Protein AF-A0A559M352-F1 (afdb_monomer_lite)

Structure (mmCIF, N/CA/C/O backbone):
data_AF-A0A559M352-F1
#
_entry.id   AF-A0A559M352-F1
#
loop_
_atom_site.group_PDB
_atom_site.id
_atom_site.type_symbol
_atom_site.label_atom_id
_atom_site.label_alt_id
_atom_site.label_comp_id
_atom_site.label_asym_id
_atom_site.label_entity_id
_atom_site.label_seq_id
_atom_site.pdbx_PDB_ins_code
_atom_site.Cartn_x
_atom_site.Cartn_y
_atom_site.Cartn_z
_atom_site.occupancy
_atom_site.B_iso_or_equiv
_atom_site.auth_seq_id
_atom_site.auth_comp_id
_atom_site.auth_asym_id
_atom_site.auth_atom_id
_atom_site.pdbx_PDB_model_num
ATOM 1 N N . MET A 1 1 ? -21.478 27.093 32.332 1.00 54.56 1 MET A N 1
ATOM 2 C CA . MET A 1 1 ? -20.992 25.899 31.614 1.00 54.56 1 MET A CA 1
ATOM 3 C C . MET A 1 1 ? -21.600 25.985 30.228 1.00 54.56 1 MET A C 1
ATOM 5 O O . MET A 1 1 ? -22.777 26.309 30.161 1.00 54.56 1 MET A O 1
ATOM 9 N N . SER A 1 2 ? -20.803 25.877 29.163 1.00 69.25 2 SER A N 1
ATOM 10 C CA . SER A 1 2 ? -21.347 25.882 27.797 1.00 69.25 2 SER A CA 1
ATOM 11 C C . SER A 1 2 ? -22.034 24.547 27.570 1.00 69.25 2 SER A C 1
ATOM 13 O O . SER A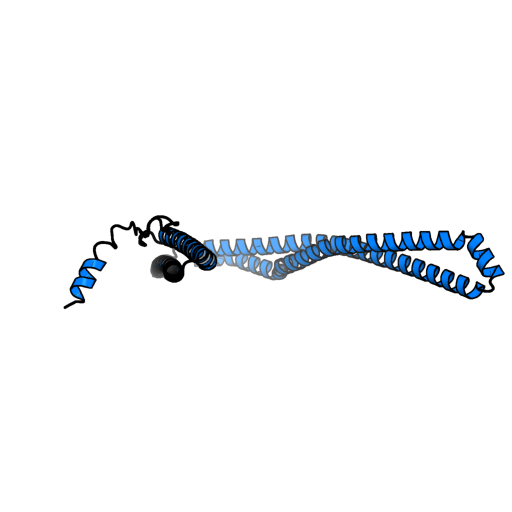 1 2 ? -21.401 23.523 27.826 1.00 69.25 2 SER A O 1
ATOM 15 N N . THR A 1 3 ? -23.280 24.566 27.105 1.00 82.06 3 THR A N 1
ATOM 16 C CA . THR A 1 3 ? -24.008 23.327 26.813 1.00 82.06 3 THR A CA 1
ATOM 17 C C . THR A 1 3 ? -23.415 22.617 25.601 1.00 82.06 3 THR A C 1
ATOM 19 O O . THR A 1 3 ? -22.738 23.253 24.783 1.00 82.06 3 THR A O 1
ATOM 22 N N . ILE A 1 4 ? -23.659 21.312 25.443 1.00 83.94 4 ILE A N 1
ATOM 23 C CA . ILE A 1 4 ? -23.241 20.587 24.228 1.00 83.94 4 ILE A CA 1
ATOM 24 C C . ILE A 1 4 ? -23.851 21.227 22.974 1.00 83.94 4 ILE A C 1
ATOM 26 O O . ILE A 1 4 ? -23.188 21.344 21.945 1.00 83.94 4 ILE A O 1
ATOM 30 N N . HIS A 1 5 ? -25.074 21.752 23.088 1.00 84.50 5 HIS A N 1
ATOM 31 C CA . HIS A 1 5 ? -25.741 22.488 22.020 1.00 84.50 5 HIS A CA 1
ATOM 32 C C . HIS A 1 5 ? -24.984 23.768 21.636 1.00 84.50 5 HIS A C 1
ATOM 34 O O . HIS A 1 5 ? -24.737 24.002 20.453 1.00 84.50 5 HIS A O 1
ATOM 40 N N . ASP A 1 6 ? -24.538 24.554 22.620 1.00 86.00 6 ASP A N 1
ATOM 41 C CA . ASP A 1 6 ? -23.746 25.766 22.374 1.00 86.00 6 ASP A CA 1
ATOM 42 C C . ASP A 1 6 ? -22.397 25.438 21.715 1.00 86.00 6 ASP A C 1
ATOM 44 O O . ASP A 1 6 ? -21.940 26.165 20.832 1.00 86.00 6 ASP A O 1
ATOM 48 N N . ARG A 1 7 ? -21.768 24.317 22.100 1.00 87.38 7 ARG A N 1
ATOM 49 C CA . ARG A 1 7 ? -20.504 23.844 21.508 1.00 87.38 7 ARG A CA 1
ATOM 50 C C . ARG A 1 7 ? -20.685 23.396 20.057 1.00 87.38 7 ARG A C 1
ATOM 52 O O . ARG A 1 7 ? -19.857 23.734 19.212 1.00 87.38 7 ARG A O 1
ATOM 59 N N . ILE A 1 8 ? -21.777 22.696 19.746 1.00 88.56 8 ILE A N 1
ATOM 60 C CA . ILE A 1 8 ? -22.140 22.322 18.369 1.00 88.56 8 ILE A CA 1
ATOM 61 C C . ILE A 1 8 ? -22.379 23.578 17.522 1.00 88.56 8 ILE A C 1
ATOM 63 O O . ILE A 1 8 ? -21.861 23.688 16.412 1.00 88.56 8 ILE A O 1
ATOM 67 N N . LEU A 1 9 ? -23.116 24.563 18.046 1.00 90.88 9 LEU A N 1
ATOM 68 C CA . LEU A 1 9 ? -23.357 25.820 17.332 1.00 90.88 9 LEU A CA 1
ATOM 69 C C . LEU A 1 9 ? -22.060 26.605 17.096 1.00 90.88 9 LEU A C 1
ATOM 71 O O . LEU A 1 9 ? -21.860 27.136 16.003 1.00 90.88 9 LEU A O 1
ATOM 75 N N . ALA A 1 10 ? -21.162 26.644 18.083 1.00 89.94 10 ALA A N 1
ATOM 76 C CA . ALA A 1 10 ? -19.877 27.332 17.976 1.00 89.94 10 ALA A CA 1
ATOM 77 C C . ALA A 1 10 ? -18.935 26.699 16.936 1.00 89.94 10 ALA A C 1
ATOM 79 O O . ALA A 1 10 ? -18.145 27.407 16.318 1.00 89.94 10 ALA A O 1
ATOM 80 N N . THR A 1 11 ? -19.035 25.386 16.716 1.00 93.12 11 THR A N 1
ATOM 81 C CA . THR A 1 11 ? -18.161 24.615 15.812 1.00 93.12 11 THR A CA 1
ATOM 82 C C . THR A 1 11 ? -18.761 24.375 14.424 1.00 93.12 11 THR A C 1
ATOM 84 O O . THR A 1 11 ? -18.067 23.916 13.517 1.00 93.12 11 THR A O 1
ATOM 87 N N . ALA A 1 12 ? -20.031 24.731 14.203 1.00 93.00 12 ALA A N 1
ATOM 88 C CA . ALA A 1 12 ? -20.737 24.492 12.941 1.00 93.00 12 ALA A CA 1
ATOM 89 C C . ALA A 1 12 ? -20.049 25.133 11.718 1.00 93.00 12 ALA A C 1
ATOM 91 O O . ALA A 1 12 ? -20.028 24.550 10.627 1.00 93.00 12 ALA A O 1
ATOM 92 N N . ALA A 1 13 ? -19.472 26.327 11.895 1.00 93.69 13 ALA A N 1
ATOM 93 C CA . ALA A 1 13 ? -18.732 27.016 10.841 1.00 93.69 13 ALA A CA 1
ATOM 94 C C . ALA A 1 13 ? -17.447 26.261 10.460 1.00 93.69 13 ALA A C 1
ATOM 96 O O . ALA A 1 13 ? -17.171 26.092 9.270 1.00 93.69 13 ALA A O 1
ATOM 97 N N . ASP A 1 14 ? -16.711 25.752 11.451 1.00 93.69 14 ASP A N 1
ATOM 98 C CA . ASP A 1 14 ? -15.505 24.951 11.231 1.00 93.69 14 ASP A CA 1
ATOM 99 C C . ASP A 1 14 ? -15.830 23.608 10.584 1.00 93.69 14 ASP A C 1
ATOM 101 O O . ASP A 1 14 ? -15.213 23.261 9.581 1.00 93.69 14 ASP A O 1
ATOM 105 N N . ASN A 1 15 ? -16.874 22.915 11.047 1.00 95.25 15 ASN A N 1
ATOM 106 C CA . ASN A 1 15 ? -17.358 21.685 10.417 1.00 95.25 15 ASN A CA 1
ATOM 107 C C . ASN A 1 15 ? -17.686 21.902 8.926 1.00 95.25 15 ASN A C 1
ATOM 109 O O . ASN A 1 15 ? -17.268 21.136 8.059 1.00 95.25 15 ASN A O 1
ATOM 113 N N . THR A 1 16 ? -18.384 22.997 8.605 1.00 96.44 16 THR A N 1
ATOM 114 C CA . THR A 1 16 ? -18.722 23.348 7.215 1.00 96.44 16 THR A CA 1
ATOM 115 C C . THR A 1 16 ? -17.471 23.643 6.385 1.00 96.44 16 THR A C 1
ATOM 117 O O . THR A 1 16 ? -17.360 23.182 5.246 1.00 96.44 16 THR A O 1
ATOM 120 N N . ARG A 1 17 ? -16.513 24.395 6.943 1.00 97.38 17 ARG A N 1
ATOM 121 C CA . ARG A 1 17 ? -15.232 24.696 6.291 1.00 97.38 17 ARG A CA 1
ATOM 122 C C . ARG A 1 17 ? -14.438 23.418 6.014 1.00 97.38 17 ARG A C 1
ATOM 124 O O . ARG A 1 17 ? -13.930 23.267 4.908 1.00 97.38 17 ARG A O 1
ATOM 131 N N . LEU A 1 18 ? -14.348 22.511 6.984 1.00 97.38 18 LEU A N 1
ATOM 132 C CA . LEU A 1 18 ? -13.602 21.257 6.870 1.00 97.38 18 LEU A CA 1
ATOM 133 C C . LEU A 1 18 ? -14.206 20.330 5.821 1.00 97.38 18 LEU A C 1
ATOM 135 O O . LEU A 1 18 ? -13.488 19.887 4.929 1.00 97.38 18 LEU A O 1
ATOM 139 N N . HIS A 1 19 ? -15.526 20.126 5.835 1.00 97.31 19 HIS A N 1
ATOM 140 C CA . HIS A 1 19 ? -16.197 19.342 4.795 1.00 97.31 19 HIS A CA 1
ATOM 141 C C . HIS A 1 19 ? -16.029 19.939 3.399 1.00 97.31 19 HIS A C 1
ATOM 143 O O . HIS A 1 19 ? -15.846 19.199 2.431 1.00 97.31 19 HIS A O 1
ATOM 149 N N . LYS A 1 20 ? -16.051 21.272 3.281 1.00 97.88 20 LYS A N 1
ATOM 150 C CA . LYS A 1 20 ? -15.768 21.937 2.010 1.00 97.88 20 LYS A CA 1
ATOM 151 C C . LYS A 1 20 ? -14.343 21.637 1.536 1.00 97.88 20 LYS A C 1
ATOM 153 O O . LYS A 1 20 ? -14.178 21.206 0.400 1.00 97.88 20 LYS A O 1
ATOM 158 N N . THR A 1 21 ? -13.339 21.802 2.399 1.00 96.94 21 THR A N 1
ATOM 159 C CA . THR A 1 21 ? -11.941 21.474 2.074 1.00 96.94 21 THR A CA 1
ATOM 160 C C . THR A 1 21 ? -11.786 20.007 1.682 1.00 96.94 21 THR A C 1
ATOM 162 O O . THR A 1 21 ? -11.126 19.711 0.688 1.00 96.94 21 THR A O 1
ATOM 165 N N . LEU A 1 22 ? -12.413 19.083 2.415 1.00 97.44 22 LEU A N 1
ATOM 166 C CA . LEU A 1 22 ? -12.381 17.652 2.107 1.00 97.44 22 LEU A CA 1
ATOM 167 C C . LEU A 1 22 ? -12.957 17.363 0.721 1.00 97.44 22 LEU A C 1
ATOM 169 O O . LEU A 1 22 ? -12.305 16.686 -0.066 1.00 97.44 22 LEU A O 1
ATOM 173 N N . SER A 1 23 ? -14.116 17.939 0.394 1.00 97.00 23 SER A N 1
ATOM 174 C CA . SER A 1 23 ? -14.744 17.782 -0.922 1.00 97.00 23 SER A CA 1
ATOM 175 C C . SER A 1 23 ? -13.896 18.380 -2.049 1.00 97.00 23 SER A C 1
ATOM 177 O O . SER A 1 23 ? -13.731 17.761 -3.098 1.00 97.00 23 SER A O 1
ATOM 179 N N . GLU A 1 24 ? -13.300 19.556 -1.836 1.00 97.25 24 GLU A N 1
ATOM 180 C CA . GLU A 1 24 ? -12.431 20.203 -2.827 1.00 97.25 24 GLU A CA 1
ATOM 181 C C . GLU A 1 24 ? -11.104 19.455 -3.039 1.00 97.25 24 GLU A C 1
ATOM 183 O O . GLU A 1 24 ? -10.476 19.620 -4.083 1.00 97.25 24 GLU A O 1
ATOM 188 N N . THR A 1 25 ? -10.670 18.630 -2.080 1.00 97.56 25 THR A N 1
ATOM 189 C CA . THR A 1 25 ? -9.371 17.928 -2.106 1.00 97.56 25 THR A CA 1
ATOM 190 C C . THR A 1 25 ? -9.484 16.404 -2.205 1.00 97.56 25 THR A C 1
ATOM 192 O O . THR A 1 25 ? -8.463 15.718 -2.211 1.00 97.56 25 THR A O 1
ATOM 195 N N . GLU A 1 26 ? -10.697 15.865 -2.345 1.00 96.06 26 GLU A N 1
ATOM 196 C CA . GLU A 1 26 ? -10.996 14.424 -2.350 1.00 96.06 26 GLU A CA 1
ATOM 197 C C . GLU A 1 26 ? -10.209 13.643 -3.416 1.00 96.06 26 GLU A C 1
ATOM 199 O O . GLU A 1 26 ? -9.783 12.509 -3.202 1.00 96.06 26 GLU A O 1
ATOM 204 N N . TYR A 1 27 ? -9.942 14.271 -4.562 1.00 95.38 27 TYR A N 1
ATOM 205 C CA . TYR A 1 27 ? -9.171 13.658 -5.645 1.00 95.38 27 TYR A CA 1
ATOM 206 C C . TYR A 1 27 ? -7.667 13.531 -5.340 1.00 95.38 27 TYR A C 1
ATOM 208 O O . TYR A 1 27 ? -6.968 12.786 -6.028 1.00 95.38 27 TYR A O 1
ATOM 216 N N . GLY A 1 28 ? -7.147 14.256 -4.344 1.00 95.56 28 GLY A N 1
ATOM 217 C CA . GLY A 1 28 ? -5.716 14.364 -4.054 1.00 95.56 28 GLY A CA 1
ATOM 218 C C . GLY A 1 28 ? -5.056 13.029 -3.698 1.00 95.56 28 GLY A C 1
ATOM 219 O O . GLY A 1 28 ? -4.135 12.617 -4.408 1.00 95.56 28 GLY A O 1
ATOM 220 N N . PRO A 1 29 ? -5.507 12.326 -2.640 1.00 95.94 29 PRO A N 1
ATOM 221 C CA . PRO A 1 29 ? -4.929 11.044 -2.239 1.00 95.94 29 PRO A CA 1
ATOM 222 C C . PRO A 1 29 ? -4.896 9.974 -3.352 1.00 95.94 29 PRO A C 1
ATOM 224 O O . PRO A 1 29 ? -3.813 9.429 -3.601 1.00 95.94 29 PRO A O 1
ATOM 227 N N . PRO A 1 30 ? -5.996 9.681 -4.083 1.00 96.38 30 PRO A N 1
ATOM 228 C CA . PRO A 1 30 ? -5.950 8.686 -5.155 1.00 96.38 30 PRO A CA 1
ATOM 229 C C . PRO A 1 30 ? -5.085 9.135 -6.342 1.00 96.38 30 PRO A C 1
ATOM 231 O O . PRO A 1 30 ? -4.351 8.315 -6.899 1.00 96.38 30 PRO A O 1
ATOM 234 N N . ALA A 1 31 ? -5.098 10.425 -6.704 1.00 94.88 31 ALA A N 1
ATOM 235 C CA . ALA A 1 31 ? -4.241 10.950 -7.769 1.00 94.88 31 ALA A CA 1
ATOM 236 C C . ALA A 1 31 ? -2.748 10.844 -7.411 1.00 94.88 31 ALA A C 1
ATOM 238 O O . ALA A 1 31 ? -1.943 10.418 -8.242 1.00 94.88 31 ALA A O 1
ATOM 239 N N . LEU A 1 32 ? -2.377 11.146 -6.160 1.00 96.38 32 LEU A N 1
ATOM 240 C CA . LEU A 1 32 ? -1.013 10.981 -5.652 1.00 96.38 32 LEU A CA 1
ATOM 241 C C . LEU A 1 32 ? -0.560 9.519 -5.722 1.00 96.38 32 LEU A C 1
ATOM 243 O O . LEU A 1 32 ? 0.558 9.229 -6.160 1.00 96.38 32 LEU A O 1
ATOM 247 N N . GLN A 1 33 ? -1.424 8.590 -5.310 1.00 96.81 33 GLN A N 1
ATOM 248 C CA . GLN A 1 33 ? -1.125 7.162 -5.359 1.00 96.81 33 GLN A CA 1
ATOM 249 C C . GLN A 1 33 ? -0.925 6.688 -6.803 1.00 96.81 33 GLN A C 1
ATOM 251 O O . GLN A 1 33 ? 0.076 6.035 -7.109 1.00 96.81 33 GLN A O 1
ATOM 256 N N . GLN A 1 34 ? -1.844 7.038 -7.704 1.00 96.44 34 GLN A N 1
ATOM 257 C CA . GLN A 1 34 ? -1.765 6.655 -9.112 1.00 96.44 34 GLN A CA 1
ATOM 258 C C . GLN A 1 34 ? -0.514 7.230 -9.786 1.00 96.44 34 GLN A C 1
ATOM 260 O O . GLN A 1 34 ? 0.188 6.512 -10.503 1.00 96.44 34 GLN A O 1
ATOM 265 N N . ASN A 1 35 ? -0.192 8.496 -9.522 1.00 96.75 35 ASN A N 1
ATOM 266 C CA . ASN A 1 35 ? 0.973 9.140 -10.113 1.00 96.75 35 ASN A CA 1
ATOM 267 C C . ASN A 1 35 ? 2.289 8.580 -9.545 1.00 96.75 35 ASN A C 1
ATOM 269 O O . ASN A 1 35 ? 3.239 8.340 -10.288 1.00 96.75 35 ASN A O 1
ATOM 273 N N . SER A 1 36 ? 2.324 8.230 -8.256 1.00 96.88 36 SER A N 1
ATOM 274 C CA . SER A 1 36 ? 3.460 7.522 -7.651 1.00 96.88 36 SER A CA 1
ATOM 275 C C . SER A 1 36 ? 3.707 6.153 -8.301 1.00 96.88 36 SER A C 1
ATOM 277 O O . SER A 1 36 ? 4.854 5.783 -8.569 1.00 96.88 36 SER A O 1
ATOM 279 N N . LEU A 1 37 ? 2.645 5.398 -8.607 1.00 97.75 37 LEU A N 1
ATOM 280 C CA . LEU A 1 37 ? 2.754 4.135 -9.346 1.00 97.75 37 LEU A CA 1
ATOM 281 C C . LEU A 1 37 ? 3.275 4.352 -10.772 1.00 97.75 37 LEU A C 1
ATOM 283 O O . LEU A 1 37 ? 4.129 3.589 -11.229 1.00 97.75 37 LEU A O 1
ATOM 287 N N . TYR A 1 38 ? 2.808 5.400 -11.452 1.00 97.56 38 TYR A N 1
ATOM 288 C CA . TYR A 1 38 ? 3.285 5.759 -12.784 1.00 97.56 38 TYR A CA 1
ATOM 289 C C . TYR A 1 38 ? 4.776 6.128 -12.781 1.00 97.56 38 TYR A C 1
ATOM 291 O O . TYR A 1 38 ? 5.543 5.565 -13.562 1.00 97.56 38 TYR A O 1
ATOM 299 N N . ILE A 1 39 ? 5.227 6.954 -11.831 1.00 97.75 39 ILE A N 1
ATOM 300 C CA . ILE A 1 39 ? 6.652 7.280 -11.640 1.00 97.75 39 ILE A CA 1
ATOM 301 C C . ILE A 1 39 ? 7.479 6.012 -11.417 1.00 97.75 39 ILE A C 1
ATOM 303 O O . ILE A 1 39 ? 8.548 5.849 -12.006 1.00 97.75 39 ILE A O 1
ATOM 307 N N . ASN A 1 40 ? 6.998 5.094 -10.578 1.00 97.56 40 ASN A N 1
ATOM 308 C CA . ASN A 1 40 ? 7.695 3.836 -10.316 1.00 97.56 40 ASN A CA 1
ATOM 309 C C . ASN A 1 40 ? 7.797 2.955 -11.563 1.00 97.56 40 ASN A C 1
ATOM 311 O O . ASN A 1 40 ? 8.806 2.272 -11.740 1.00 97.56 40 ASN A O 1
ATOM 315 N N . LYS A 1 41 ? 6.779 2.976 -12.428 1.00 97.62 41 LYS A N 1
ATOM 316 C CA . LYS A 1 41 ? 6.825 2.304 -13.725 1.00 97.62 41 LYS A CA 1
ATOM 317 C C . LYS A 1 41 ? 7.868 2.954 -14.639 1.00 97.62 41 LYS A C 1
ATOM 319 O O . LYS A 1 41 ? 8.765 2.256 -15.094 1.00 97.62 41 LYS A O 1
ATOM 324 N N . LEU A 1 42 ? 7.843 4.276 -14.812 1.00 97.00 42 LEU A N 1
ATOM 325 C CA . LEU A 1 42 ? 8.824 4.995 -15.639 1.00 97.00 42 LEU A CA 1
ATOM 326 C C . LEU A 1 42 ? 10.269 4.755 -15.172 1.00 97.00 42 LEU A C 1
ATOM 328 O O . LEU A 1 42 ? 11.158 4.496 -15.983 1.00 97.00 42 LEU A O 1
ATOM 332 N N . LYS A 1 43 ? 10.504 4.740 -13.853 1.00 96.69 43 LYS A N 1
ATOM 333 C CA . LYS A 1 43 ? 11.814 4.411 -13.260 1.00 96.69 43 LYS A CA 1
ATOM 334 C C . LYS A 1 43 ? 12.288 2.985 -13.562 1.00 96.69 43 LYS A C 1
ATOM 336 O O . LYS A 1 43 ? 13.491 2.739 -13.501 1.00 96.69 43 LYS A O 1
ATOM 341 N N . LYS A 1 44 ? 11.378 2.052 -13.861 1.00 96.81 44 LYS A N 1
ATOM 342 C CA . LYS A 1 44 ? 11.703 0.687 -14.310 1.00 96.81 44 LYS A CA 1
ATOM 343 C C . LYS A 1 44 ? 11.882 0.612 -15.827 1.00 96.81 44 LYS A C 1
ATOM 345 O O . LYS A 1 44 ? 12.808 -0.053 -16.279 1.00 96.81 44 LYS A O 1
ATOM 350 N N . ASP A 1 45 ? 11.072 1.337 -16.590 1.00 95.69 45 ASP A N 1
ATOM 351 C CA . ASP A 1 45 ? 11.094 1.302 -18.055 1.00 95.69 45 ASP A CA 1
ATOM 352 C C . ASP A 1 45 ? 12.368 1.966 -18.626 1.00 95.69 45 ASP A C 1
ATOM 354 O O . ASP A 1 45 ? 13.002 1.423 -19.531 1.00 95.69 45 ASP A O 1
ATOM 358 N N . ILE A 1 46 ? 12.826 3.087 -18.049 1.00 96.00 46 ILE A N 1
ATOM 359 C CA . ILE A 1 46 ? 14.049 3.797 -18.482 1.00 96.00 46 ILE A CA 1
ATOM 360 C C . ILE A 1 46 ? 15.305 2.902 -18.483 1.00 96.00 46 ILE A C 1
ATOM 362 O O . ILE A 1 46 ? 16.015 2.869 -19.494 1.00 96.00 46 ILE A O 1
ATOM 366 N N . PRO A 1 47 ? 15.661 2.173 -17.404 1.00 96.31 47 PRO A N 1
ATOM 367 C CA . PRO A 1 47 ? 16.831 1.299 -17.431 1.00 96.31 47 PRO A CA 1
ATOM 368 C C . PRO A 1 47 ? 16.657 0.104 -18.378 1.00 96.31 47 PRO A C 1
ATOM 370 O O . PRO A 1 47 ? 17.651 -0.396 -18.910 1.00 96.31 47 PRO A O 1
ATOM 373 N N . GLU A 1 48 ? 15.430 -0.364 -18.614 1.00 95.69 48 GLU A N 1
ATOM 374 C CA . GLU A 1 48 ? 15.158 -1.411 -19.603 1.00 95.69 48 GLU A CA 1
ATOM 375 C C . GLU A 1 48 ? 15.383 -0.918 -21.036 1.00 95.69 48 GLU A C 1
ATOM 377 O O . GLU A 1 48 ? 16.092 -1.579 -21.801 1.00 95.69 48 GLU A O 1
ATOM 382 N N . GLU A 1 49 ? 14.887 0.269 -21.384 1.00 94.75 49 GLU A N 1
ATOM 383 C CA . GLU A 1 49 ? 15.157 0.899 -22.680 1.00 94.75 49 GLU A CA 1
ATOM 384 C C . GLU A 1 49 ? 16.643 1.234 -22.857 1.00 94.75 49 GLU A C 1
ATOM 386 O O . GLU A 1 49 ? 17.225 0.967 -23.909 1.00 94.75 49 GLU A O 1
ATOM 391 N N . ASN A 1 50 ? 17.331 1.681 -21.803 1.00 94.75 50 ASN A N 1
ATOM 392 C CA . ASN A 1 50 ? 18.783 1.880 -21.846 1.00 94.75 50 ASN A CA 1
ATOM 393 C C . ASN A 1 50 ? 19.550 0.580 -22.153 1.00 94.75 50 ASN A C 1
ATOM 395 O O . ASN A 1 50 ? 20.526 0.588 -22.910 1.00 94.75 50 ASN A O 1
ATOM 399 N N . LYS A 1 51 ? 19.107 -0.574 -21.631 1.00 96.38 51 LYS A N 1
ATOM 400 C CA . LYS A 1 51 ? 19.685 -1.877 -22.014 1.00 96.38 51 LYS A CA 1
ATOM 401 C C . LYS A 1 51 ? 19.455 -2.172 -23.498 1.00 96.38 51 LYS A C 1
ATOM 403 O O . LYS A 1 51 ? 20.380 -2.653 -24.161 1.00 96.38 51 LYS A O 1
ATOM 408 N N . LYS A 1 52 ? 18.270 -1.864 -24.037 1.00 95.00 52 LYS A N 1
ATOM 409 C CA . LYS A 1 52 ? 17.981 -2.005 -25.475 1.00 95.00 52 LYS A CA 1
ATOM 410 C C . LYS A 1 52 ? 18.864 -1.078 -26.312 1.00 95.00 52 LYS A C 1
ATOM 412 O O . LYS A 1 52 ? 19.445 -1.541 -27.295 1.00 95.00 52 LYS A O 1
ATOM 417 N N . LEU A 1 53 ? 19.081 0.164 -25.876 1.00 96.00 53 LEU A N 1
ATOM 418 C CA . LEU A 1 53 ? 19.977 1.122 -26.531 1.00 96.00 53 LEU A CA 1
ATOM 419 C C . LEU A 1 53 ? 21.420 0.605 -26.597 1.00 96.00 53 LEU A C 1
ATOM 421 O O . LEU A 1 53 ? 22.081 0.724 -27.634 1.00 96.00 53 LEU A O 1
ATOM 425 N N . LEU A 1 54 ? 21.914 -0.018 -25.522 1.00 95.25 54 LEU A N 1
ATOM 426 C CA . LEU A 1 54 ? 23.238 -0.649 -25.507 1.00 95.25 54 LEU A CA 1
ATOM 427 C C . LEU A 1 54 ? 23.330 -1.798 -26.521 1.00 95.25 54 LEU A C 1
ATOM 429 O O . LEU A 1 54 ? 24.331 -1.919 -27.234 1.00 95.25 54 LEU A O 1
ATOM 433 N N . MET A 1 55 ? 22.293 -2.634 -26.622 1.00 94.00 55 MET A N 1
ATOM 434 C CA . MET A 1 55 ? 22.244 -3.719 -27.608 1.00 94.00 55 MET A CA 1
ATOM 435 C C . MET A 1 55 ? 22.170 -3.188 -29.046 1.00 94.00 55 MET A C 1
ATOM 437 O O . MET A 1 55 ? 22.916 -3.665 -29.904 1.00 94.00 55 MET A O 1
ATOM 441 N N . ALA A 1 56 ? 21.336 -2.180 -29.308 1.00 93.06 56 ALA A N 1
ATOM 442 C CA . ALA A 1 56 ? 21.233 -1.523 -30.610 1.00 93.06 56 ALA A CA 1
ATOM 443 C C . ALA A 1 56 ? 22.566 -0.870 -31.010 1.00 93.06 56 ALA A C 1
ATOM 445 O O . ALA A 1 56 ? 23.070 -1.098 -32.108 1.00 93.06 56 ALA A O 1
ATOM 446 N N . SER A 1 57 ? 23.229 -0.180 -30.079 1.00 92.75 57 SER A N 1
ATOM 447 C CA . SER A 1 57 ? 24.553 0.418 -30.301 1.00 92.75 57 SER A CA 1
ATOM 448 C C . SER A 1 57 ? 25.620 -0.625 -30.652 1.00 92.75 57 SER A C 1
ATOM 450 O O . SER A 1 57 ? 26.459 -0.394 -31.526 1.00 92.75 57 SER A O 1
ATOM 452 N N . ARG A 1 58 ? 25.580 -1.812 -30.028 1.00 92.88 58 ARG A N 1
ATOM 453 C CA . ARG A 1 58 ? 26.453 -2.937 -30.411 1.00 92.88 58 ARG A CA 1
ATOM 454 C C . ARG A 1 58 ? 26.157 -3.424 -31.831 1.00 92.88 58 ARG A C 1
ATOM 456 O O . ARG A 1 58 ? 27.102 -3.631 -32.589 1.00 92.88 58 ARG A O 1
ATOM 463 N N . LYS A 1 59 ? 24.881 -3.571 -32.210 1.00 90.50 59 LYS A N 1
ATOM 464 C CA . LYS A 1 59 ? 24.483 -3.962 -33.576 1.00 90.50 59 LYS A CA 1
ATOM 465 C C . LYS A 1 59 ? 24.971 -2.953 -34.615 1.00 90.50 59 LYS A C 1
ATOM 467 O O . LYS A 1 59 ? 25.591 -3.367 -35.591 1.00 90.50 59 LYS A O 1
ATOM 472 N N . VAL A 1 60 ? 24.791 -1.655 -34.363 1.00 91.75 60 VAL A N 1
ATOM 473 C CA . VAL A 1 60 ? 25.290 -0.574 -35.230 1.00 91.75 60 VAL A CA 1
ATOM 474 C C . VAL A 1 60 ? 26.806 -0.658 -35.393 1.00 91.75 60 VAL A C 1
ATOM 476 O O . VAL A 1 60 ? 27.301 -0.622 -36.517 1.00 91.75 60 VAL A O 1
ATOM 479 N N . ASN A 1 61 ? 27.556 -0.836 -34.301 1.00 89.50 61 ASN A N 1
ATOM 480 C CA . ASN A 1 61 ? 29.015 -0.958 -34.357 1.00 89.50 61 ASN A CA 1
ATOM 481 C C . ASN A 1 61 ? 29.475 -2.192 -35.149 1.00 89.50 61 ASN A C 1
ATOM 483 O O . ASN A 1 61 ? 30.400 -2.097 -35.957 1.00 89.50 61 ASN A O 1
ATOM 487 N N . ILE A 1 62 ? 28.820 -3.343 -34.961 1.00 87.62 62 ILE A N 1
ATOM 488 C CA . ILE A 1 62 ? 29.103 -4.563 -35.732 1.00 87.62 62 ILE A CA 1
ATOM 489 C C . ILE A 1 62 ? 28.777 -4.346 -37.216 1.00 87.62 62 ILE A C 1
ATOM 491 O O . ILE A 1 62 ? 29.586 -4.703 -38.075 1.00 87.62 62 ILE A O 1
ATOM 495 N N . GLY A 1 63 ? 27.623 -3.746 -37.523 1.00 82.69 63 GLY A N 1
ATOM 496 C CA . GLY A 1 63 ? 27.204 -3.404 -38.883 1.00 82.69 63 GLY A CA 1
ATOM 497 C C . GLY A 1 63 ? 28.201 -2.469 -39.567 1.00 82.69 63 GLY A C 1
ATOM 498 O O . GLY A 1 63 ? 28.668 -2.764 -40.663 1.00 82.69 63 GLY A O 1
ATOM 499 N N . LEU A 1 64 ? 28.642 -1.418 -38.871 1.00 84.50 64 LEU A N 1
ATOM 500 C CA . LEU A 1 64 ? 29.637 -0.467 -39.363 1.00 84.50 64 LEU A CA 1
ATOM 501 C C . LEU A 1 64 ? 30.989 -1.138 -39.640 1.00 84.50 64 LEU A C 1
ATOM 503 O O . LEU A 1 64 ? 31.610 -0.884 -40.672 1.00 84.50 64 LEU A O 1
ATOM 507 N N . GLN A 1 65 ? 31.459 -2.010 -38.741 1.00 83.81 65 GLN A N 1
ATOM 508 C CA . GLN A 1 65 ? 32.699 -2.761 -38.956 1.00 83.81 65 GLN A CA 1
ATOM 509 C C . GLN A 1 65 ? 32.598 -3.700 -40.163 1.00 83.81 65 GLN A C 1
ATOM 511 O O . GLN A 1 65 ? 33.555 -3.803 -40.933 1.00 83.81 65 GLN A O 1
ATOM 516 N N . LYS A 1 66 ? 31.457 -4.376 -40.345 1.00 78.94 66 LYS A N 1
ATOM 517 C CA . LYS A 1 66 ? 31.203 -5.225 -41.518 1.00 78.94 66 LYS A CA 1
ATOM 518 C C . LYS A 1 66 ? 31.171 -4.395 -42.800 1.00 78.94 66 LYS A C 1
ATOM 520 O O . LYS A 1 66 ? 31.860 -4.762 -43.747 1.00 78.94 66 LYS A O 1
ATOM 525 N N . HIS A 1 67 ? 30.462 -3.267 -42.802 1.00 75.62 67 HIS A N 1
ATOM 526 C CA . HIS A 1 67 ? 30.383 -2.353 -43.940 1.00 75.62 67 HIS A CA 1
ATOM 527 C C . HIS A 1 67 ? 31.772 -1.829 -44.345 1.00 75.62 67 HIS A C 1
ATOM 529 O O . HIS A 1 67 ? 32.156 -1.951 -45.507 1.00 75.62 67 HIS A O 1
ATOM 535 N N . LYS A 1 68 ? 32.586 -1.359 -43.384 1.00 78.31 68 LYS A N 1
ATOM 536 C CA . LYS A 1 68 ? 33.979 -0.926 -43.628 1.00 78.31 68 LYS A CA 1
ATOM 537 C C . LYS A 1 68 ? 34.842 -2.048 -44.214 1.00 78.31 68 LYS A C 1
ATOM 539 O O . LYS A 1 68 ? 35.453 -1.874 -45.264 1.00 78.31 68 LYS A O 1
ATOM 544 N N . LYS A 1 69 ? 34.830 -3.239 -43.598 1.00 76.19 69 LYS A N 1
ATOM 545 C CA . LYS A 1 69 ? 35.571 -4.414 -44.100 1.00 76.19 69 LYS A CA 1
ATOM 546 C C . LYS A 1 69 ? 35.138 -4.833 -45.509 1.00 76.19 69 LYS A C 1
ATOM 548 O O . LYS A 1 69 ? 35.963 -5.346 -46.259 1.00 76.19 69 LYS A O 1
ATOM 553 N N . TYR A 1 70 ? 33.863 -4.657 -45.861 1.00 68.44 70 TYR A N 1
ATOM 554 C CA . TYR A 1 70 ? 33.336 -5.000 -47.184 1.00 68.44 70 TYR A CA 1
ATOM 555 C C . TYR A 1 70 ? 33.731 -3.960 -48.245 1.00 68.44 70 TYR A C 1
ATOM 557 O O . TYR A 1 70 ? 34.135 -4.339 -49.343 1.00 68.44 70 TYR A O 1
ATOM 565 N N . LYS A 1 71 ? 33.700 -2.665 -47.896 1.00 69.56 71 LYS A N 1
ATOM 566 C CA . LYS A 1 71 ? 34.099 -1.544 -48.764 1.00 69.56 71 LYS A CA 1
ATOM 567 C C . LYS A 1 71 ? 35.601 -1.534 -49.080 1.00 69.56 71 LYS A C 1
ATOM 569 O O . LYS A 1 71 ? 35.979 -1.320 -50.231 1.00 69.56 71 LYS A O 1
ATOM 574 N N . ASP A 1 72 ? 36.444 -1.828 -48.091 1.00 69.50 72 ASP A N 1
ATOM 575 C CA . ASP A 1 72 ? 37.905 -1.684 -48.207 1.00 69.50 72 ASP A CA 1
ATOM 576 C C . ASP A 1 72 ? 38.609 -2.939 -48.769 1.00 69.50 72 ASP A C 1
ATOM 578 O O . ASP A 1 72 ? 39.817 -2.941 -49.014 1.00 69.50 72 ASP A O 1
ATOM 582 N N . SER A 1 73 ? 37.884 -4.039 -49.015 1.00 66.94 73 SER A N 1
ATOM 583 C CA . SER A 1 73 ? 38.494 -5.289 -49.485 1.00 66.94 73 SER A CA 1
ATOM 584 C C . SER A 1 73 ? 38.729 -5.298 -51.001 1.00 66.94 73 SER A C 1
ATOM 586 O O . SER A 1 73 ? 37.970 -5.872 -51.787 1.00 66.94 73 SER A O 1
ATOM 588 N N . HIS A 1 74 ? 39.841 -4.697 -51.429 1.00 65.88 74 HIS A N 1
ATOM 589 C CA . HIS A 1 74 ? 40.274 -4.688 -52.832 1.00 65.88 74 HIS A CA 1
ATOM 590 C C . HIS A 1 74 ? 40.468 -6.095 -53.426 1.00 65.88 74 HIS A C 1
ATOM 592 O O . HIS A 1 74 ? 40.134 -6.316 -54.590 1.00 65.88 74 HIS A O 1
ATOM 598 N N . VAL A 1 75 ? 40.928 -7.060 -52.622 1.00 60.34 75 VAL A N 1
ATOM 599 C CA . VAL A 1 75 ? 41.138 -8.462 -53.032 1.00 60.34 75 VAL A CA 1
ATOM 600 C C . VAL A 1 75 ? 39.812 -9.164 -53.346 1.00 60.34 75 VAL A C 1
ATOM 602 O O . VAL A 1 75 ? 39.700 -9.865 -54.349 1.00 60.34 75 VAL A O 1
ATOM 605 N N . ARG A 1 76 ? 38.773 -8.930 -52.535 1.00 64.00 76 ARG A N 1
ATOM 606 C CA . ARG A 1 76 ? 37.440 -9.532 -52.716 1.00 64.00 76 ARG A CA 1
ATOM 607 C C . ARG A 1 76 ? 36.722 -8.964 -53.940 1.00 64.00 76 ARG A C 1
ATOM 609 O O . ARG A 1 76 ? 36.087 -9.708 -54.686 1.00 64.00 76 ARG A O 1
ATOM 616 N N . ARG A 1 77 ? 36.905 -7.662 -54.180 1.00 67.88 77 ARG A N 1
ATOM 617 C CA . ARG A 1 77 ? 36.411 -6.946 -55.363 1.00 67.88 77 ARG A CA 1
ATOM 618 C C . ARG A 1 77 ? 37.077 -7.438 -56.654 1.00 67.88 77 ARG A C 1
ATOM 620 O O . ARG A 1 77 ? 36.388 -7.662 -57.643 1.00 67.88 77 ARG A O 1
ATOM 627 N N . LEU A 1 78 ? 38.395 -7.663 -56.637 1.00 64.31 78 LEU A N 1
ATOM 628 C CA . LEU A 1 78 ? 39.128 -8.237 -57.772 1.00 64.31 78 LEU A CA 1
ATOM 629 C C . LEU A 1 78 ? 38.716 -9.693 -58.044 1.00 64.31 78 LEU A C 1
ATOM 631 O O . LEU A 1 78 ? 38.434 -10.038 -59.189 1.00 64.31 78 LEU A O 1
ATOM 635 N N . ALA A 1 79 ? 38.591 -10.523 -57.004 1.00 62.06 79 ALA A N 1
ATOM 636 C CA . ALA A 1 79 ? 38.161 -11.916 -57.137 1.00 62.06 79 ALA A CA 1
ATOM 637 C C . ALA A 1 79 ? 36.734 -12.058 -57.707 1.00 62.06 79 ALA A C 1
ATOM 639 O O . ALA A 1 79 ? 36.490 -12.925 -58.546 1.00 62.06 79 ALA A O 1
ATOM 640 N N . CYS A 1 80 ? 35.792 -11.193 -57.306 1.00 61.22 80 CYS A N 1
ATOM 641 C CA . CYS A 1 80 ? 34.428 -11.205 -57.852 1.00 61.22 80 CYS A CA 1
ATOM 642 C C . CYS A 1 80 ? 34.357 -10.705 -59.303 1.00 61.22 80 CYS A C 1
ATOM 644 O O . CYS A 1 80 ? 33.554 -11.236 -60.072 1.00 61.22 80 CYS A O 1
ATOM 646 N N . ASN A 1 81 ? 35.204 -9.738 -59.683 1.00 64.88 81 ASN A N 1
ATOM 647 C CA . ASN A 1 81 ? 35.324 -9.271 -61.069 1.00 64.88 81 ASN A CA 1
ATOM 648 C C . ASN A 1 81 ? 35.898 -10.354 -61.993 1.00 64.88 81 ASN A C 1
ATOM 650 O O . ASN A 1 81 ? 35.381 -10.550 -63.087 1.00 64.88 81 ASN A O 1
ATOM 654 N N . ILE A 1 82 ? 36.934 -11.076 -61.554 1.00 67.06 82 ILE A N 1
ATOM 655 C CA . ILE A 1 82 ? 37.575 -12.138 -62.350 1.00 67.06 82 ILE A CA 1
ATOM 656 C C . ILE A 1 82 ? 36.679 -13.388 -62.438 1.00 67.06 82 ILE A C 1
ATOM 658 O O . ILE A 1 82 ? 36.644 -14.052 -63.467 1.00 67.06 82 ILE A O 1
ATOM 662 N N . GLY A 1 83 ? 35.922 -13.702 -61.382 1.00 66.00 83 GLY A N 1
ATOM 663 C CA . GLY A 1 83 ? 35.049 -14.881 -61.317 1.00 66.00 83 GLY A CA 1
ATOM 664 C C . GLY A 1 83 ? 33.617 -14.696 -61.840 1.00 66.00 83 GLY A C 1
ATOM 665 O O . GLY A 1 83 ? 32.805 -15.598 -61.642 1.00 66.00 83 GLY A O 1
ATOM 666 N N . GLY A 1 84 ? 33.266 -13.543 -62.428 1.00 66.81 84 GLY A N 1
ATOM 667 C CA . GLY A 1 84 ? 31.934 -13.280 -63.003 1.00 66.81 84 GLY A CA 1
ATOM 668 C C . GLY A 1 84 ? 30.773 -13.176 -61.996 1.00 66.81 84 GLY A C 1
ATOM 669 O O . GLY A 1 84 ? 29.615 -13.244 -62.389 1.00 66.81 84 GLY A O 1
ATOM 670 N N . LYS A 1 85 ? 31.046 -13.013 -60.692 1.00 69.62 85 LYS A N 1
ATOM 671 C CA . LYS A 1 85 ? 30.037 -13.016 -59.602 1.00 69.62 85 LYS A CA 1
ATOM 672 C C . LYS A 1 85 ? 29.703 -11.613 -59.071 1.00 69.62 85 LYS A C 1
ATOM 674 O O . LYS A 1 85 ? 29.337 -11.462 -57.906 1.00 69.62 85 LYS A O 1
ATOM 679 N N . LYS A 1 86 ? 29.842 -10.586 -59.912 1.00 69.00 86 LYS A N 1
ATOM 680 C CA . LYS A 1 86 ? 29.704 -9.168 -59.540 1.00 69.00 86 LYS A CA 1
ATOM 681 C C . LYS A 1 86 ? 28.336 -8.828 -58.925 1.00 69.00 86 LYS A C 1
ATOM 683 O O . LYS A 1 86 ? 28.298 -8.203 -57.872 1.00 69.00 86 LYS A O 1
ATOM 688 N N . GLU A 1 87 ? 27.244 -9.341 -59.495 1.00 70.38 87 GLU A N 1
ATOM 689 C CA . GLU A 1 87 ? 25.882 -9.116 -58.973 1.00 70.38 87 GLU A CA 1
ATOM 690 C C . GLU A 1 87 ? 25.686 -9.638 -57.544 1.00 70.38 87 GLU A C 1
ATOM 692 O O . GLU A 1 87 ? 25.032 -8.992 -56.732 1.00 70.38 87 GLU A O 1
ATOM 697 N N . LYS A 1 88 ? 26.276 -10.791 -57.195 1.00 72.31 88 LYS A N 1
ATOM 698 C CA . LYS A 1 88 ? 26.157 -11.351 -55.837 1.00 72.31 88 LYS A CA 1
ATOM 699 C C . LYS A 1 88 ? 26.879 -10.488 -54.803 1.00 72.31 88 LYS A C 1
ATOM 701 O O . LYS A 1 88 ? 26.389 -10.335 -53.689 1.00 72.31 88 LYS A O 1
ATOM 706 N N . PHE A 1 89 ? 28.017 -9.910 -55.186 1.00 69.75 89 PHE A N 1
ATOM 707 C CA . PHE A 1 89 ? 28.788 -9.000 -54.341 1.00 69.75 89 PHE A CA 1
ATOM 708 C C . PHE A 1 89 ? 28.050 -7.671 -54.117 1.00 69.75 89 PHE A C 1
ATOM 710 O O . PHE A 1 89 ? 27.982 -7.181 -52.993 1.00 69.75 89 PHE A O 1
ATOM 717 N N . GLU A 1 90 ? 27.451 -7.107 -55.167 1.00 72.62 90 GLU A N 1
ATOM 718 C CA . GLU A 1 90 ? 26.638 -5.888 -55.066 1.00 72.62 90 GLU A CA 1
ATOM 719 C C . GLU A 1 90 ? 25.364 -6.125 -54.239 1.00 72.62 90 GLU A C 1
ATOM 721 O O . GLU A 1 90 ? 25.050 -5.329 -53.357 1.00 72.62 90 GLU A O 1
ATOM 726 N N . ALA A 1 91 ? 24.685 -7.263 -54.423 1.00 77.81 91 ALA A N 1
ATOM 727 C CA . ALA A 1 91 ? 23.506 -7.623 -53.636 1.00 77.81 91 ALA A CA 1
ATOM 728 C C . ALA A 1 91 ? 23.812 -7.785 -52.134 1.00 77.81 91 ALA A C 1
ATOM 730 O O . ALA A 1 91 ? 23.037 -7.326 -51.292 1.00 77.81 91 ALA A O 1
ATOM 731 N N . GLU A 1 92 ? 24.940 -8.408 -51.780 1.00 73.62 92 GLU A N 1
ATOM 732 C CA . GLU A 1 92 ? 25.398 -8.526 -50.389 1.00 73.62 92 GLU A CA 1
ATOM 733 C C . GLU A 1 92 ? 25.802 -7.173 -49.787 1.00 73.62 92 GLU A C 1
ATOM 735 O O . GLU A 1 92 ? 25.468 -6.901 -48.631 1.00 73.62 92 GLU A O 1
ATOM 740 N N . ALA A 1 93 ? 26.464 -6.307 -50.560 1.00 72.19 93 ALA A N 1
ATOM 741 C CA . ALA A 1 93 ? 26.814 -4.954 -50.128 1.00 72.19 93 ALA A CA 1
ATOM 742 C C . ALA A 1 93 ? 25.560 -4.118 -49.836 1.00 72.19 93 ALA A C 1
ATOM 744 O O . ALA A 1 93 ? 25.429 -3.567 -48.742 1.00 72.19 93 ALA A O 1
ATOM 745 N N . SER A 1 94 ? 24.600 -4.096 -50.765 1.00 78.06 94 SER A N 1
ATOM 746 C CA . SER A 1 94 ? 23.332 -3.379 -50.595 1.00 78.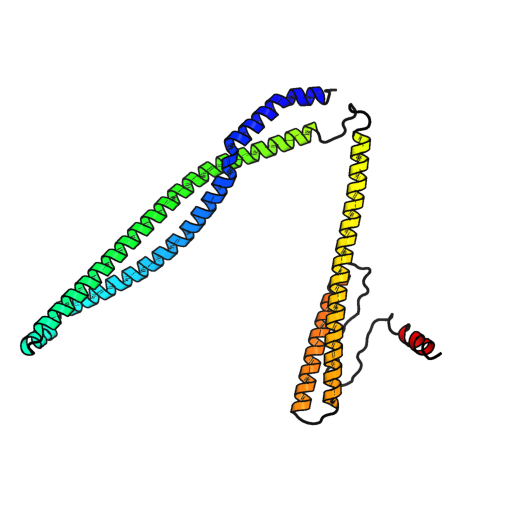06 94 SER A CA 1
ATOM 747 C C . SER A 1 94 ? 22.456 -3.968 -49.488 1.00 78.06 94 SER A C 1
ATOM 749 O O . SER A 1 94 ? 21.621 -3.261 -48.926 1.00 78.06 94 SER A O 1
ATOM 751 N N . LYS A 1 95 ? 22.592 -5.263 -49.175 1.00 80.31 95 LYS A N 1
ATOM 752 C CA . LYS A 1 95 ? 21.922 -5.878 -48.022 1.00 80.31 95 LYS A CA 1
ATOM 753 C C . LYS A 1 95 ? 22.566 -5.434 -46.706 1.00 80.31 95 LYS A C 1
ATOM 755 O O . LYS A 1 95 ? 21.849 -5.032 -45.800 1.00 80.31 95 LYS A O 1
ATOM 760 N N . GLY A 1 96 ? 23.896 -5.450 -46.614 1.00 76.00 96 GLY A N 1
ATOM 761 C CA . GLY A 1 96 ? 24.613 -5.014 -45.412 1.00 76.00 96 GLY A CA 1
ATOM 762 C C . GLY A 1 96 ? 24.473 -3.516 -45.120 1.00 76.00 96 GLY A C 1
ATOM 763 O O . GLY A 1 96 ? 24.423 -3.124 -43.958 1.00 76.00 96 GLY A O 1
ATOM 764 N N . GLU A 1 97 ? 24.385 -2.682 -46.158 1.00 80.94 97 GLU A N 1
ATOM 765 C CA . GLU A 1 97 ? 24.088 -1.250 -46.026 1.00 80.94 97 GLU A CA 1
ATOM 766 C C . GLU A 1 97 ? 22.674 -1.019 -45.479 1.00 80.94 97 GLU A C 1
ATOM 768 O O . GLU A 1 97 ? 22.523 -0.281 -44.509 1.00 80.94 97 GLU A O 1
ATOM 773 N N . ARG A 1 98 ? 21.664 -1.726 -46.008 1.00 84.38 98 ARG A N 1
ATOM 774 C CA . ARG A 1 98 ? 20.296 -1.704 -45.463 1.00 84.38 98 ARG A CA 1
ATOM 775 C C . ARG A 1 98 ? 20.248 -2.144 -44.001 1.00 84.38 98 ARG A C 1
ATOM 777 O O . ARG A 1 98 ? 19.767 -1.392 -43.170 1.00 84.38 98 ARG A O 1
ATOM 784 N N . GLU A 1 99 ? 20.845 -3.288 -43.667 1.00 83.88 99 GLU A N 1
ATOM 785 C CA . GLU A 1 99 ? 20.893 -3.786 -42.282 1.00 83.88 99 GLU A CA 1
ATOM 786 C C . GLU A 1 99 ? 21.586 -2.807 -41.316 1.00 83.88 99 GLU A C 1
ATOM 788 O O . GLU A 1 99 ? 21.223 -2.725 -40.142 1.00 83.88 99 GLU A O 1
ATOM 793 N N . TRP A 1 100 ? 22.596 -2.063 -41.782 1.00 86.19 100 TRP A N 1
ATOM 794 C CA . TRP A 1 100 ? 23.240 -1.024 -40.980 1.00 86.19 100 TRP A CA 1
ATOM 795 C C . TRP A 1 100 ? 22.344 0.206 -40.804 1.00 86.19 100 TRP A C 1
ATOM 797 O O . TRP A 1 100 ? 22.225 0.688 -39.678 1.00 86.19 100 TRP A O 1
ATOM 807 N N . HIS A 1 101 ? 21.707 0.689 -41.874 1.00 88.50 101 HIS A N 1
ATOM 808 C CA . HIS A 1 101 ? 20.756 1.801 -41.803 1.00 88.50 101 HIS A CA 1
ATOM 809 C C . HIS A 1 101 ? 19.574 1.483 -40.887 1.00 88.50 101 HIS A C 1
ATOM 811 O O . HIS A 1 101 ? 19.254 2.297 -40.024 1.00 88.50 101 HIS A O 1
ATOM 817 N N . ASP A 1 102 ? 19.002 0.285 -41.004 1.00 89.38 102 ASP A N 1
ATOM 818 C CA . ASP A 1 102 ? 17.917 -0.186 -40.142 1.00 89.38 102 ASP A CA 1
ATOM 819 C C . ASP A 1 102 ? 18.366 -0.201 -38.671 1.00 89.38 102 ASP A C 1
ATOM 821 O O . ASP A 1 102 ? 17.689 0.339 -37.801 1.00 89.38 102 ASP A O 1
ATOM 825 N N . ALA A 1 103 ? 19.570 -0.714 -38.384 1.00 89.81 103 ALA A N 1
ATOM 826 C CA . ALA A 1 103 ? 20.113 -0.717 -37.024 1.00 89.81 103 ALA A CA 1
ATOM 827 C C . ALA A 1 103 ? 20.374 0.696 -36.466 1.00 89.81 103 ALA A C 1
ATOM 829 O O . ALA A 1 103 ? 20.272 0.905 -35.255 1.00 89.81 103 ALA A O 1
ATOM 830 N N . VAL A 1 104 ? 20.752 1.657 -37.319 1.00 92.81 104 VAL A N 1
ATOM 831 C CA . VAL A 1 104 ? 20.920 3.066 -36.929 1.00 92.81 104 VAL A CA 1
ATOM 832 C C . VAL A 1 104 ? 19.564 3.694 -36.625 1.00 92.81 104 VAL A C 1
ATOM 834 O O . VAL A 1 104 ? 19.435 4.335 -35.586 1.00 92.81 104 VAL A O 1
ATOM 837 N N . GLN A 1 105 ? 18.559 3.463 -37.470 1.00 94.12 105 GLN A N 1
ATOM 838 C CA . GLN A 1 105 ? 17.208 3.970 -37.245 1.00 94.12 105 GLN A CA 1
ATOM 839 C C . GLN A 1 105 ? 16.607 3.402 -35.954 1.00 94.12 105 GLN A C 1
ATOM 841 O O . GLN A 1 105 ? 16.097 4.161 -35.136 1.00 94.12 105 GLN A O 1
ATOM 846 N N . ASP A 1 106 ? 16.743 2.094 -35.720 1.00 92.94 106 ASP A N 1
ATOM 847 C CA . ASP A 1 106 ? 16.307 1.447 -34.478 1.00 92.94 106 ASP A CA 1
ATOM 848 C C . ASP A 1 106 ? 16.951 2.093 -33.246 1.00 92.94 106 ASP A C 1
ATOM 850 O O . ASP A 1 106 ? 16.294 2.318 -32.231 1.00 92.94 106 ASP A O 1
ATOM 854 N N . LYS A 1 107 ? 18.250 2.404 -33.325 1.00 94.06 107 LYS A N 1
ATOM 855 C CA . LYS A 1 107 ? 18.980 3.048 -32.231 1.00 94.06 107 LYS A CA 1
ATOM 856 C C . LYS A 1 107 ? 18.449 4.458 -31.952 1.00 94.06 107 LYS A C 1
ATOM 858 O O . LYS A 1 107 ? 18.287 4.797 -30.781 1.00 94.06 107 LYS A O 1
ATOM 863 N N . GLU A 1 108 ? 18.208 5.265 -32.984 1.00 95.62 108 GLU A N 1
ATOM 864 C CA . GLU A 1 108 ? 17.664 6.618 -32.807 1.00 95.62 108 GLU A CA 1
ATOM 865 C C . GLU A 1 108 ? 16.227 6.574 -32.270 1.00 95.62 108 GLU A C 1
ATOM 867 O O . GLU A 1 108 ? 15.939 7.266 -31.300 1.00 95.62 108 GLU A O 1
ATOM 872 N N . ASN A 1 109 ? 15.376 5.666 -32.762 1.00 95.88 109 ASN A N 1
ATOM 873 C CA . ASN A 1 109 ? 14.020 5.470 -32.230 1.00 95.88 109 ASN A CA 1
ATOM 874 C C . ASN A 1 109 ? 14.032 5.113 -30.729 1.00 95.88 109 ASN A C 1
ATOM 876 O O . ASN A 1 109 ? 13.245 5.643 -29.946 1.00 95.88 109 ASN A O 1
ATOM 880 N N . ILE A 1 110 ? 14.940 4.224 -30.302 1.00 95.75 110 ILE A N 1
ATOM 881 C CA . ILE A 1 110 ? 15.100 3.874 -28.879 1.00 95.75 110 ILE A CA 1
ATOM 882 C C . ILE A 1 110 ? 15.570 5.091 -28.075 1.00 95.75 110 ILE A C 1
ATOM 884 O O . ILE A 1 110 ? 15.107 5.315 -26.959 1.00 95.75 110 ILE A O 1
ATOM 888 N N . LYS A 1 111 ? 16.487 5.891 -28.628 1.00 96.31 111 LYS A N 1
ATOM 889 C CA . LYS A 1 111 ? 16.984 7.098 -27.966 1.00 96.31 111 LYS A CA 1
ATOM 890 C C . LYS A 1 111 ? 15.869 8.131 -27.779 1.00 96.31 111 LYS A C 1
ATOM 892 O O . LYS A 1 111 ? 15.705 8.633 -26.672 1.00 96.31 111 LYS A O 1
ATOM 897 N N . GLU A 1 112 ? 15.071 8.384 -28.812 1.00 97.06 112 GLU A N 1
ATOM 898 C CA . GLU A 1 112 ? 13.891 9.252 -28.735 1.00 97.06 112 GLU A CA 1
ATOM 899 C C . GLU A 1 112 ? 12.884 8.746 -27.692 1.00 97.06 112 GLU A C 1
ATOM 901 O O . GLU A 1 112 ? 12.346 9.537 -26.915 1.00 97.06 112 GLU A O 1
ATOM 906 N N . SER A 1 113 ? 12.678 7.425 -27.615 1.00 96.31 113 SER A N 1
ATOM 907 C CA . SER A 1 113 ? 11.826 6.811 -26.593 1.00 96.31 113 SER A CA 1
ATOM 908 C C . SER A 1 113 ? 12.354 7.043 -25.176 1.00 96.31 113 SER A C 1
ATOM 910 O O . SER A 1 113 ? 11.562 7.331 -24.283 1.00 96.31 113 SER A O 1
ATOM 912 N N . ILE A 1 114 ? 13.666 6.931 -24.945 1.00 97.06 114 ILE A N 1
ATOM 913 C CA . ILE A 1 114 ? 14.275 7.214 -23.633 1.00 97.06 114 ILE A CA 1
ATOM 914 C C . ILE A 1 114 ? 14.088 8.686 -23.273 1.00 97.06 114 ILE A C 1
ATOM 916 O O . ILE A 1 114 ? 13.636 8.987 -22.172 1.00 97.06 114 ILE A O 1
ATOM 920 N N . GLU A 1 115 ? 14.375 9.595 -24.206 1.00 97.25 115 GLU A N 1
ATOM 921 C CA . GLU A 1 115 ? 14.202 11.032 -23.985 1.00 97.25 115 GLU A CA 1
ATOM 922 C C . GLU A 1 115 ? 12.737 11.382 -23.667 1.00 97.25 115 GLU A C 1
ATOM 924 O O . GLU A 1 115 ? 12.478 12.251 -22.835 1.00 97.25 115 GLU A O 1
ATOM 929 N N . GLN A 1 116 ? 11.765 10.699 -24.285 1.00 97.38 116 GLN A N 1
ATOM 930 C CA . GLN A 1 116 ? 10.351 10.864 -23.944 1.00 97.38 116 GLN A CA 1
ATOM 931 C C . GLN A 1 116 ? 10.033 10.348 -22.537 1.00 97.38 116 GLN A C 1
ATOM 933 O O . GLN A 1 116 ? 9.405 11.071 -21.770 1.00 97.38 116 GLN A O 1
ATOM 938 N N . LEU A 1 117 ? 10.500 9.151 -22.171 1.00 97.44 117 LEU A N 1
ATOM 939 C CA . LEU A 1 117 ? 10.287 8.591 -20.831 1.00 97.44 117 LEU A CA 1
ATOM 940 C C . LEU A 1 117 ? 10.901 9.471 -19.731 1.00 97.44 117 LEU A C 1
ATOM 942 O O . LEU A 1 117 ? 10.328 9.600 -18.651 1.00 97.44 117 LEU A O 1
ATOM 946 N N . GLU A 1 118 ? 12.055 10.090 -19.992 1.00 97.25 118 GLU A N 1
ATOM 947 C CA . GLU A 1 118 ? 12.695 11.031 -19.067 1.00 97.25 118 GLU A CA 1
ATOM 948 C C . GLU A 1 118 ? 11.891 12.329 -18.910 1.00 97.25 118 GLU A C 1
ATOM 950 O O . GLU A 1 118 ? 11.741 12.817 -17.786 1.00 97.25 118 GLU A O 1
ATOM 955 N N . ARG A 1 119 ? 11.329 12.863 -20.006 1.00 97.81 119 ARG A N 1
ATOM 956 C CA . ARG A 1 119 ? 10.400 14.006 -19.954 1.00 97.81 119 ARG A CA 1
ATOM 957 C C . ARG A 1 119 ? 9.144 13.663 -19.159 1.00 97.81 119 ARG A C 1
ATOM 959 O O . ARG A 1 119 ? 8.809 14.386 -18.225 1.00 97.81 119 ARG A O 1
ATOM 966 N N . ASP A 1 120 ? 8.520 12.527 -19.462 1.00 97.12 120 ASP A N 1
ATOM 967 C CA . ASP A 1 120 ? 7.324 12.055 -18.761 1.00 97.12 120 ASP A CA 1
ATOM 968 C C . ASP A 1 120 ? 7.600 11.855 -17.265 1.00 97.12 120 ASP A C 1
ATOM 970 O O . ASP A 1 120 ? 6.753 12.164 -16.429 1.00 97.12 120 ASP A O 1
ATOM 974 N N . LEU A 1 121 ? 8.798 11.383 -16.899 1.00 97.81 121 LEU A N 1
ATOM 975 C CA . LEU A 1 121 ? 9.203 11.232 -15.503 1.00 97.81 121 LEU A CA 1
ATOM 976 C C . LEU A 1 121 ? 9.352 12.586 -14.809 1.00 97.81 121 LEU A C 1
ATOM 978 O O . LEU A 1 121 ? 8.935 12.721 -13.655 1.00 97.81 121 LEU A O 1
ATOM 982 N N . ALA A 1 122 ? 9.946 13.575 -15.477 1.00 97.44 122 ALA A N 1
ATOM 983 C CA . ALA A 1 122 ? 10.086 14.921 -14.932 1.00 97.44 122 ALA A CA 1
ATOM 984 C C . ALA A 1 122 ? 8.711 15.572 -14.704 1.00 97.44 122 ALA A C 1
ATOM 986 O O . ALA A 1 122 ? 8.444 16.080 -13.610 1.00 97.44 122 ALA A O 1
ATOM 987 N N . ASP A 1 123 ? 7.820 15.478 -15.692 1.00 97.12 123 ASP A N 1
ATOM 988 C CA . ASP A 1 123 ? 6.462 16.017 -15.618 1.00 97.12 123 ASP A CA 1
ATOM 989 C C . ASP A 1 123 ? 5.630 15.306 -14.547 1.00 97.12 123 ASP A C 1
ATOM 991 O O . ASP A 1 123 ? 5.025 15.964 -13.694 1.00 97.12 123 ASP A O 1
ATOM 995 N N . ALA A 1 124 ? 5.664 13.970 -14.512 1.00 96.88 124 ALA A N 1
ATOM 996 C CA . ALA A 1 124 ? 4.984 13.185 -13.489 1.00 96.88 124 ALA A CA 1
ATOM 997 C C . ALA A 1 124 ? 5.508 13.525 -12.089 1.00 96.88 124 ALA A C 1
ATOM 999 O O . ALA A 1 124 ? 4.718 13.688 -11.164 1.00 96.88 124 ALA A O 1
ATOM 1000 N N . THR A 1 125 ? 6.822 13.701 -11.918 1.00 96.00 125 THR A N 1
ATOM 1001 C CA . THR A 1 125 ? 7.418 14.081 -10.625 1.00 96.00 125 THR A CA 1
ATOM 1002 C C . THR A 1 125 ? 6.925 15.450 -10.156 1.00 96.00 125 THR A C 1
ATOM 1004 O O . THR A 1 125 ? 6.605 15.607 -8.978 1.00 96.00 125 THR A O 1
ATOM 1007 N N . LYS A 1 126 ? 6.798 16.422 -11.068 1.00 96.06 126 LYS A N 1
ATOM 1008 C CA . LYS A 1 126 ? 6.242 17.746 -10.759 1.00 96.06 126 LYS A CA 1
ATOM 1009 C C . LYS A 1 126 ? 4.760 17.668 -10.375 1.00 96.06 126 LYS A C 1
ATOM 1011 O O . LYS A 1 126 ? 4.361 18.203 -9.345 1.00 96.06 126 LYS A O 1
ATOM 1016 N N . GLN A 1 127 ? 3.954 16.936 -11.141 1.00 95.19 127 GLN A N 1
ATOM 1017 C CA . GLN A 1 127 ? 2.549 16.701 -10.788 1.00 95.19 127 GLN A CA 1
ATOM 1018 C C . GLN A 1 127 ? 2.413 15.981 -9.440 1.00 95.19 127 GLN A C 1
ATOM 1020 O O . GLN A 1 127 ? 1.479 16.228 -8.684 1.00 95.19 127 GLN A O 1
ATOM 1025 N N . ASN A 1 128 ? 3.369 15.114 -9.094 1.00 95.94 128 ASN A N 1
ATOM 1026 C CA . ASN A 1 128 ? 3.359 14.394 -7.825 1.00 95.94 128 ASN A CA 1
ATOM 1027 C C . ASN A 1 128 ? 3.570 15.323 -6.633 1.00 95.94 128 ASN A C 1
ATOM 1029 O O . ASN A 1 128 ? 2.943 15.113 -5.599 1.00 95.94 128 ASN A O 1
ATOM 1033 N N . SER A 1 129 ? 4.419 16.351 -6.764 1.00 94.69 129 SER A N 1
ATOM 1034 C CA . SER A 1 129 ? 4.529 17.371 -5.717 1.00 94.69 129 SER A CA 1
ATOM 1035 C C . SER A 1 129 ? 3.227 18.150 -5.547 1.00 94.69 129 SER A C 1
ATOM 1037 O O . SER A 1 129 ? 2.820 18.380 -4.411 1.00 94.69 129 SER A O 1
ATOM 1039 N N . ASP A 1 130 ? 2.530 18.466 -6.641 1.00 94.94 130 ASP A N 1
ATOM 1040 C CA . ASP A 1 130 ? 1.253 19.186 -6.583 1.00 94.94 130 ASP A CA 1
ATOM 1041 C C . ASP A 1 130 ? 0.171 18.331 -5.895 1.00 94.94 130 ASP A C 1
ATOM 1043 O O . ASP A 1 130 ? -0.470 18.777 -4.940 1.00 94.94 130 ASP A O 1
ATOM 1047 N N . PHE A 1 131 ? 0.032 17.057 -6.289 1.00 97.12 131 PHE A N 1
ATOM 1048 C CA . PHE A 1 131 ? -0.885 16.121 -5.627 1.00 97.12 131 PHE A CA 1
ATOM 1049 C C . PHE A 1 131 ? -0.511 15.852 -4.170 1.00 97.12 131 PHE A C 1
ATOM 1051 O O . PHE A 1 131 ? -1.399 15.657 -3.344 1.00 97.12 131 PHE A O 1
ATOM 1058 N N . SER A 1 132 ? 0.779 15.875 -3.825 1.00 96.19 132 SER A N 1
ATOM 1059 C CA . SER A 1 132 ? 1.227 15.690 -2.443 1.00 96.19 132 SER A CA 1
ATOM 1060 C C . SER A 1 132 ? 0.761 16.823 -1.537 1.00 96.19 132 SER A C 1
ATOM 1062 O O . SER A 1 132 ? 0.421 16.565 -0.384 1.00 96.19 132 SER A O 1
ATOM 1064 N N . VAL A 1 133 ? 0.735 18.063 -2.033 1.00 96.81 133 VAL A N 1
ATOM 1065 C CA . VAL A 1 133 ? 0.204 19.202 -1.274 1.00 96.81 133 VAL A CA 1
ATOM 1066 C C . VAL A 1 133 ? -1.296 19.025 -1.055 1.00 96.81 133 VAL A C 1
ATOM 1068 O O . VAL A 1 133 ? -1.751 19.111 0.080 1.00 96.81 133 VAL A O 1
ATOM 1071 N N . ILE A 1 134 ? -2.045 18.689 -2.109 1.00 96.69 134 ILE A N 1
ATOM 1072 C CA . ILE A 1 134 ? -3.503 18.497 -2.035 1.00 96.69 134 ILE A CA 1
ATOM 1073 C C . ILE A 1 134 ? -3.859 17.349 -1.081 1.00 96.69 134 ILE A C 1
ATOM 1075 O O . ILE A 1 134 ? -4.716 17.513 -0.218 1.00 96.69 134 ILE A O 1
ATOM 1079 N N . ALA A 1 135 ? -3.172 16.209 -1.188 1.00 97.19 135 ALA A N 1
ATOM 1080 C CA . ALA A 1 135 ? -3.379 15.066 -0.302 1.00 97.19 135 ALA A CA 1
ATOM 1081 C C . ALA A 1 135 ? -3.021 15.392 1.156 1.00 97.19 135 ALA A C 1
ATOM 1083 O O . ALA A 1 135 ? -3.716 14.960 2.070 1.00 97.19 135 ALA A O 1
ATOM 1084 N N . SER A 1 136 ? -1.967 16.182 1.384 1.00 96.88 136 SER A N 1
ATOM 1085 C CA . SER A 1 136 ? -1.611 16.656 2.724 1.00 96.88 136 SER A CA 1
ATOM 1086 C C . SER A 1 136 ? -2.703 17.555 3.308 1.00 96.88 136 SER A C 1
ATOM 1088 O O . SER A 1 136 ? -3.124 17.348 4.441 1.00 96.88 136 SER A O 1
ATOM 1090 N N . THR A 1 137 ? -3.226 18.503 2.522 1.00 97.25 137 THR A N 1
ATOM 1091 C CA . THR A 1 137 ? -4.350 19.356 2.935 1.00 97.25 137 THR A CA 1
ATOM 1092 C C . THR A 1 137 ? -5.606 18.539 3.229 1.00 97.25 137 THR A C 1
ATOM 1094 O O . THR A 1 137 ? -6.262 18.796 4.234 1.00 97.25 137 THR A O 1
ATOM 1097 N N . HIS A 1 138 ? -5.912 17.539 2.399 1.00 97.81 138 HIS A N 1
ATOM 1098 C CA . HIS A 1 138 ? -7.029 16.624 2.624 1.00 97.81 138 HIS A CA 1
ATOM 1099 C C . HIS A 1 138 ? -6.886 15.884 3.959 1.00 97.81 138 HIS A C 1
ATOM 1101 O O . HIS A 1 138 ? -7.776 15.939 4.801 1.00 97.81 138 HIS A O 1
ATOM 1107 N N . ASN A 1 139 ? -5.733 15.251 4.183 1.00 96.88 139 ASN A N 1
ATOM 1108 C CA . ASN A 1 139 ? -5.473 14.484 5.400 1.00 96.88 139 ASN A CA 1
ATOM 1109 C C . ASN A 1 139 ? -5.468 15.372 6.650 1.00 96.88 139 ASN A C 1
ATOM 1111 O O . ASN A 1 139 ? -5.992 14.970 7.682 1.00 96.88 139 ASN A O 1
ATOM 1115 N N . ALA A 1 140 ? -4.914 16.584 6.558 1.00 97.31 140 ALA A N 1
ATOM 1116 C CA . ALA A 1 140 ? -4.938 17.545 7.655 1.00 97.31 140 ALA A CA 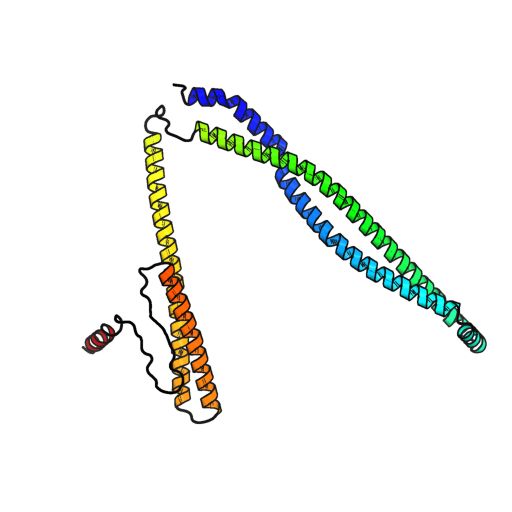1
ATOM 1117 C C . ALA A 1 140 ? -6.371 17.985 7.991 1.00 97.31 140 ALA A C 1
ATOM 1119 O O . ALA A 1 140 ? -6.727 18.035 9.163 1.00 97.31 140 ALA A O 1
ATOM 1120 N N . ALA A 1 141 ? -7.207 18.251 6.981 1.00 97.19 141 ALA A N 1
ATOM 1121 C CA . ALA A 1 141 ? -8.613 18.589 7.193 1.00 97.19 141 ALA A CA 1
ATOM 1122 C C . ALA A 1 141 ? -9.411 17.410 7.773 1.00 97.19 141 ALA A C 1
ATOM 1124 O O . ALA A 1 141 ? -10.282 17.627 8.610 1.00 97.19 141 ALA A O 1
ATOM 1125 N N . GLN A 1 142 ? -9.103 16.175 7.362 1.00 96.69 142 GLN A N 1
ATOM 1126 C CA . GLN A 1 142 ? -9.720 14.976 7.931 1.00 96.69 142 GLN A CA 1
ATOM 1127 C C . GLN A 1 142 ? -9.355 14.837 9.408 1.00 96.69 142 GLN A C 1
ATOM 1129 O O . GLN A 1 142 ? -10.237 14.665 10.239 1.00 96.69 142 GLN A O 1
ATOM 1134 N N . GLN A 1 143 ? -8.073 14.989 9.740 1.00 97.00 143 GLN A N 1
ATOM 1135 C CA . GLN A 1 143 ? -7.615 14.928 11.121 1.00 97.00 143 GLN A CA 1
ATOM 1136 C C . GLN A 1 143 ? -8.236 16.040 11.976 1.00 97.00 143 GLN A C 1
ATOM 1138 O O . GLN A 1 143 ? -8.700 15.773 13.076 1.00 97.00 143 GLN A O 1
ATOM 1143 N N . GLU A 1 144 ? -8.300 17.275 11.471 1.00 96.50 144 GLU A N 1
ATOM 1144 C CA . GLU A 1 144 ? -8.938 18.390 12.182 1.00 96.50 144 GLU A CA 1
ATOM 1145 C C . GLU A 1 144 ? -10.442 18.139 12.397 1.00 96.50 144 GLU A C 1
ATOM 1147 O O . GLU A 1 144 ? -10.984 18.512 13.435 1.00 96.50 144 GLU A O 1
ATOM 1152 N N . LEU A 1 145 ? -11.119 17.477 11.450 1.00 96.12 145 LEU A N 1
ATOM 1153 C CA . LEU A 1 145 ? -12.522 17.078 11.589 1.00 96.12 145 LEU A CA 1
ATOM 1154 C C . LEU A 1 145 ? -12.699 15.981 12.644 1.00 96.12 145 LEU A C 1
ATOM 1156 O O . LEU A 1 145 ? -13.602 16.075 13.477 1.00 96.12 145 LEU A O 1
ATOM 1160 N N . ASP A 1 146 ? -11.825 14.977 12.633 1.00 94.75 146 ASP A N 1
ATOM 1161 C CA . ASP A 1 146 ? -11.822 13.899 13.619 1.00 94.75 146 ASP A CA 1
ATOM 1162 C C . ASP A 1 146 ? -11.553 14.459 15.026 1.00 94.75 146 ASP A C 1
ATOM 1164 O O . ASP A 1 146 ? -12.276 14.133 15.966 1.00 94.75 146 ASP A O 1
ATOM 1168 N N . ASP A 1 147 ? -10.589 15.375 15.163 1.00 93.69 147 ASP A N 1
ATOM 1169 C CA . ASP A 1 147 ? -10.275 16.073 16.414 1.00 93.69 147 ASP A CA 1
ATOM 1170 C C . ASP A 1 147 ? -11.443 16.962 16.876 1.00 93.69 147 ASP A C 1
ATOM 1172 O O . ASP A 1 147 ? -11.758 17.017 18.069 1.00 93.69 147 ASP A O 1
ATOM 1176 N N . LEU A 1 148 ? -12.131 17.637 15.946 1.00 92.94 148 LEU A N 1
ATOM 1177 C CA . LEU A 1 148 ? -13.320 18.435 16.244 1.00 92.94 148 LEU A CA 1
ATOM 1178 C C . LEU A 1 148 ? -14.433 17.555 16.817 1.00 92.94 148 LEU A C 1
ATOM 1180 O O . LEU A 1 148 ? -14.999 17.886 17.862 1.00 92.94 148 LEU A O 1
ATOM 1184 N N . TYR A 1 149 ? -14.725 16.426 16.171 1.00 92.62 149 TYR A N 1
ATOM 1185 C CA . TYR A 1 149 ? -15.748 15.482 16.621 1.00 92.62 149 TYR A CA 1
ATOM 1186 C C . TYR A 1 149 ? -15.364 14.809 17.929 1.00 92.62 149 TYR A C 1
ATOM 1188 O O . TYR A 1 149 ? -16.190 14.759 18.837 1.00 92.62 149 TYR A O 1
ATOM 1196 N N . ALA A 1 150 ? -14.108 14.392 18.072 1.00 89.44 150 ALA A N 1
ATOM 1197 C CA . ALA A 1 150 ? -13.576 13.889 19.326 1.00 89.44 150 ALA A CA 1
ATOM 1198 C C . ALA A 1 150 ? -13.746 14.927 20.440 1.00 89.44 150 ALA A C 1
ATOM 1200 O O . ALA A 1 150 ? -14.186 14.591 21.530 1.00 89.44 150 ALA A O 1
ATOM 1201 N N . SER A 1 151 ? -13.476 16.208 20.179 1.00 88.31 151 SER A N 1
ATOM 1202 C CA . SER A 1 151 ? -13.666 17.241 21.195 1.00 88.31 151 SER A CA 1
ATOM 1203 C C . SER A 1 151 ? -15.135 17.384 21.602 1.00 88.31 151 SER A C 1
ATOM 1205 O O . SER A 1 151 ? -15.415 17.558 22.785 1.00 88.31 151 SER A O 1
ATOM 1207 N N . LEU A 1 152 ? -16.071 17.325 20.649 1.00 87.00 152 LEU A N 1
ATOM 1208 C CA . LEU A 1 152 ? -17.497 17.568 20.881 1.00 87.00 152 LEU A CA 1
ATOM 1209 C C . LEU A 1 152 ? -18.201 16.391 21.546 1.00 87.00 152 LEU A C 1
ATOM 1211 O O . LEU A 1 152 ? -19.015 16.618 22.440 1.00 87.00 152 LEU A O 1
ATOM 1215 N N . PHE A 1 153 ? -17.887 15.181 21.090 1.00 85.38 153 PHE A N 1
ATOM 1216 C CA . PHE A 1 153 ? -18.626 13.966 21.405 1.00 85.38 153 PHE A CA 1
ATOM 1217 C C . PHE A 1 153 ? -17.854 12.991 22.292 1.00 85.38 153 PHE A C 1
ATOM 1219 O O . PHE A 1 153 ? -18.475 12.081 22.820 1.00 85.38 153 PHE A O 1
ATOM 1226 N N . ASN A 1 154 ? -16.543 13.167 22.510 1.00 82.69 154 ASN A N 1
ATOM 1227 C CA . ASN A 1 154 ? -15.866 12.371 23.532 1.00 82.69 154 ASN A CA 1
ATOM 1228 C C . ASN A 1 154 ? -16.036 13.009 24.908 1.00 82.69 154 ASN A C 1
ATOM 1230 O O . ASN A 1 154 ? -15.738 14.189 25.124 1.00 82.69 154 ASN A O 1
ATOM 1234 N N . GLY A 1 155 ? -16.403 12.163 25.863 1.00 78.06 155 GLY A N 1
ATOM 1235 C CA . GLY A 1 155 ? -16.568 12.524 27.260 1.00 78.06 155 GLY A CA 1
ATOM 1236 C C . GLY A 1 155 ? -18.037 12.590 27.660 1.00 78.06 155 GLY A C 1
ATOM 1237 O O . GLY A 1 155 ? -18.914 12.562 26.804 1.00 78.06 155 GLY A O 1
ATOM 1238 N N . PRO A 1 156 ? -18.299 12.681 28.970 1.00 75.94 156 PRO A N 1
ATOM 1239 C CA . PRO A 1 156 ? -19.648 12.551 29.485 1.00 75.94 156 PRO A CA 1
ATOM 1240 C C . PRO A 1 156 ? -20.542 13.682 28.976 1.00 75.94 156 PRO A C 1
ATOM 1242 O O . PRO A 1 156 ? -20.135 14.854 28.963 1.00 75.94 156 PRO A O 1
ATOM 1245 N N . THR A 1 157 ? -21.777 13.342 28.619 1.00 82.94 157 THR A N 1
ATOM 1246 C CA . THR A 1 157 ? -22.829 14.281 28.238 1.00 82.94 157 THR A CA 1
ATOM 1247 C C . THR A 1 157 ? -23.901 14.369 29.338 1.00 82.94 157 THR A C 1
ATOM 1249 O O . THR A 1 157 ? -25.060 14.002 29.145 1.00 82.94 157 THR A O 1
ATOM 1252 N N . PRO A 1 158 ? -23.587 14.970 30.509 1.00 74.88 158 PRO A N 1
ATOM 1253 C CA . PRO A 1 158 ? -24.481 14.976 31.675 1.00 74.88 158 PRO A CA 1
ATOM 1254 C C . PRO A 1 158 ? -25.798 15.738 31.445 1.00 74.88 158 PRO A C 1
ATOM 1256 O O . PRO A 1 158 ? -26.719 15.681 32.260 1.00 74.88 158 PRO A O 1
ATOM 1259 N N . GLU A 1 159 ? -25.884 16.487 30.346 1.00 79.31 159 GLU A N 1
ATOM 1260 C CA . GLU A 1 159 ? -27.069 17.221 29.905 1.00 79.31 159 GLU A CA 1
ATOM 1261 C C . GLU A 1 159 ? -28.104 16.320 29.214 1.00 79.31 159 GLU A C 1
ATOM 1263 O O . GLU A 1 159 ? -29.263 16.721 29.092 1.00 79.31 159 GLU A O 1
ATOM 1268 N N . ILE A 1 160 ? -27.710 15.115 28.781 1.00 81.19 160 ILE A N 1
ATOM 1269 C CA . ILE A 1 160 ? -28.574 14.119 28.144 1.00 81.19 160 ILE A CA 1
ATOM 1270 C C . ILE A 1 160 ? -28.849 12.996 29.161 1.00 81.19 160 ILE A C 1
ATOM 1272 O O . ILE A 1 160 ? -27.989 12.155 29.421 1.00 81.19 160 ILE A O 1
ATOM 1276 N N . PRO A 1 161 ? -30.051 12.943 29.766 1.00 83.50 161 PRO A N 1
ATOM 1277 C CA . PRO A 1 161 ? -30.326 11.993 30.839 1.00 83.50 161 PRO A CA 1
ATOM 1278 C C . PRO A 1 161 ? -30.189 10.529 30.397 1.00 83.50 161 PRO A C 1
ATOM 1280 O O . PRO A 1 161 ? -30.883 10.081 29.481 1.00 83.50 161 PRO A O 1
ATOM 1283 N N . GLY A 1 162 ? -29.350 9.769 31.107 1.00 83.25 162 GLY A N 1
ATOM 1284 C CA . GLY A 1 162 ? -29.174 8.326 30.909 1.00 83.25 162 GLY A CA 1
ATOM 1285 C C . GLY A 1 162 ? -28.462 7.939 29.610 1.00 83.25 162 GLY A C 1
ATOM 1286 O O . GLY A 1 162 ? -28.622 6.804 29.157 1.00 83.25 162 GLY A O 1
ATOM 1287 N N . GLU A 1 163 ? -27.751 8.872 28.976 1.00 86.38 163 GLU A N 1
ATOM 1288 C CA . GLU A 1 163 ? -26.890 8.596 27.826 1.00 86.38 163 GLU A CA 1
ATOM 1289 C C . GLU A 1 163 ? -25.541 8.027 28.289 1.00 86.38 163 GLU A C 1
ATOM 1291 O O . GLU A 1 163 ? -25.269 6.869 27.974 1.00 86.38 163 GLU A O 1
ATOM 1296 N N . ASP A 1 164 ? -24.839 8.723 29.189 1.00 86.94 164 ASP A N 1
ATOM 1297 C CA . ASP A 1 164 ? -23.603 8.253 29.841 1.00 86.94 164 ASP A CA 1
ATOM 1298 C C . ASP A 1 164 ? -23.734 6.834 30.434 1.00 86.94 164 ASP A C 1
ATOM 1300 O O . ASP A 1 164 ? -22.852 5.988 30.289 1.00 86.94 164 ASP A O 1
ATOM 1304 N N . ASP A 1 165 ? -24.862 6.533 31.091 1.00 87.75 165 ASP A N 1
ATOM 1305 C CA . ASP A 1 165 ? -25.119 5.208 31.676 1.00 87.75 165 ASP A CA 1
ATOM 1306 C C . ASP A 1 165 ? -25.163 4.105 30.606 1.00 87.75 165 ASP A C 1
ATOM 1308 O O . ASP A 1 165 ? -24.720 2.977 30.835 1.00 87.75 165 ASP A O 1
ATOM 1312 N N . LYS A 1 166 ? -25.702 4.418 29.421 1.00 89.75 166 LYS A N 1
ATOM 1313 C CA . LYS A 1 166 ? -25.767 3.479 28.296 1.00 89.75 166 LYS A CA 1
ATOM 1314 C C . LYS A 1 166 ? -24.421 3.352 27.602 1.00 89.75 166 LYS A C 1
ATOM 1316 O O . LYS A 1 166 ? -24.069 2.235 27.230 1.00 89.75 166 LYS A O 1
ATOM 1321 N N . GLU A 1 167 ? -23.685 4.449 27.434 1.00 87.81 167 GLU A N 1
ATOM 1322 C CA . GLU A 1 167 ? -22.332 4.413 26.877 1.00 87.81 167 GLU A CA 1
ATOM 1323 C C . GLU A 1 167 ? -21.412 3.543 27.735 1.00 87.81 167 GLU A C 1
ATOM 1325 O O . GLU A 1 167 ? -20.757 2.641 27.212 1.00 87.81 167 GLU A O 1
ATOM 1330 N N . ASN A 1 168 ? -21.456 3.722 29.059 1.00 87.81 168 ASN A N 1
ATOM 1331 C CA . ASN A 1 168 ? -20.700 2.901 30.003 1.00 87.81 168 ASN A CA 1
ATOM 1332 C C . ASN A 1 168 ? -21.100 1.422 29.919 1.00 87.81 168 ASN A C 1
ATOM 1334 O O . ASN A 1 168 ? -20.233 0.558 29.820 1.00 87.81 168 ASN A O 1
ATOM 1338 N N . ALA A 1 169 ? -22.400 1.114 29.869 1.00 91.50 169 ALA A N 1
ATOM 1339 C CA . ALA A 1 169 ? -22.865 -0.266 29.725 1.00 91.50 169 ALA A CA 1
ATOM 1340 C C . ALA A 1 169 ? -22.391 -0.925 28.413 1.00 91.50 169 ALA A C 1
ATOM 1342 O O . ALA A 1 169 ? -22.054 -2.111 28.398 1.00 91.50 169 ALA A O 1
ATOM 1343 N N . VAL A 1 170 ? -22.350 -0.176 27.305 1.00 91.75 170 VAL A N 1
ATOM 1344 C CA . VAL A 1 170 ? -21.812 -0.667 26.024 1.00 91.75 170 VAL A CA 1
ATOM 1345 C C . VAL A 1 170 ? -20.298 -0.845 26.102 1.00 91.75 170 VAL A C 1
ATOM 1347 O O . VAL A 1 170 ? -19.787 -1.855 25.617 1.00 91.75 170 VAL A O 1
ATOM 1350 N N . HIS A 1 171 ? -19.588 0.095 26.724 1.00 88.00 171 HIS A N 1
ATOM 1351 C CA . HIS A 1 171 ? -18.144 0.022 26.917 1.00 88.00 171 HIS A CA 1
ATOM 1352 C C . HIS A 1 171 ? -17.755 -1.218 27.730 1.00 88.00 171 HIS A C 1
ATOM 1354 O O . HIS A 1 171 ? -16.958 -2.028 27.262 1.00 88.00 171 HIS A O 1
ATOM 1360 N N . GLU A 1 172 ? -18.389 -1.434 28.885 1.00 93.25 172 GLU A N 1
ATOM 1361 C CA . GLU A 1 172 ? -18.178 -2.617 29.727 1.00 93.25 172 GLU A CA 1
ATOM 1362 C C . GLU A 1 172 ? -18.468 -3.917 28.962 1.00 93.25 172 GLU A C 1
ATOM 1364 O O . GLU A 1 172 ? -17.675 -4.861 28.986 1.00 93.25 172 GLU A O 1
ATOM 1369 N N . ALA A 1 173 ? -19.586 -3.970 28.227 1.00 93.62 173 ALA A N 1
ATOM 1370 C CA . ALA A 1 173 ? -19.918 -5.133 27.410 1.00 93.62 173 ALA A CA 1
ATOM 1371 C C . ALA A 1 173 ? -18.870 -5.380 26.309 1.00 93.62 173 ALA A C 1
ATOM 1373 O O . ALA A 1 173 ? -18.496 -6.527 26.063 1.00 93.62 173 ALA A O 1
ATOM 1374 N N . SER A 1 174 ? -18.371 -4.321 25.669 1.00 92.69 174 SER A N 1
ATOM 1375 C CA . SER A 1 174 ? -17.340 -4.390 24.629 1.00 92.69 174 SER A CA 1
ATOM 1376 C C . SER A 1 174 ? -15.998 -4.883 25.173 1.00 92.69 174 SER A C 1
ATOM 1378 O O . SER A 1 174 ? -15.356 -5.731 24.548 1.00 92.69 174 SER A O 1
ATOM 1380 N N . GLU A 1 175 ? -15.586 -4.420 26.355 1.00 94.00 175 GLU A N 1
AT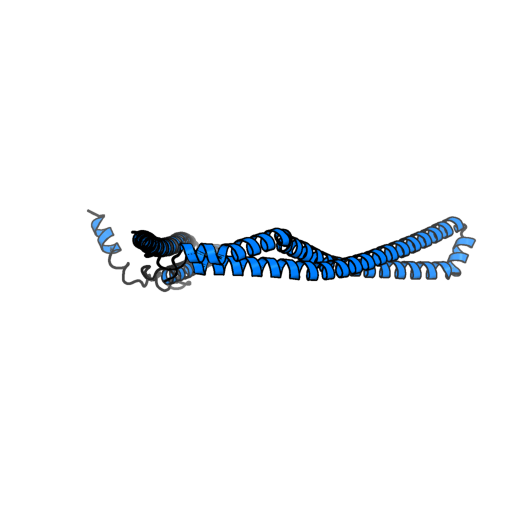OM 1381 C CA . GLU A 1 175 ? -14.372 -4.891 27.029 1.00 94.00 175 GLU A CA 1
ATOM 1382 C C . GLU A 1 175 ? -14.462 -6.382 27.360 1.00 94.00 175 GLU A C 1
ATOM 1384 O O . GLU A 1 175 ? -13.538 -7.143 27.059 1.00 94.00 175 GLU A O 1
ATOM 1389 N N . ILE A 1 176 ? -15.601 -6.823 27.906 1.00 95.06 176 ILE A N 1
ATOM 1390 C CA . ILE A 1 176 ? -15.847 -8.237 28.208 1.00 95.06 176 ILE A CA 1
ATOM 1391 C C . ILE A 1 176 ? -15.799 -9.071 26.926 1.00 95.06 176 ILE A C 1
ATOM 1393 O O . ILE A 1 176 ? -15.119 -10.096 26.886 1.00 95.06 176 ILE A O 1
ATOM 1397 N N . VAL A 1 177 ? -16.489 -8.642 25.865 1.00 94.75 177 VAL A N 1
ATOM 1398 C CA . VAL A 1 177 ? -16.499 -9.354 24.579 1.00 94.75 177 VAL A CA 1
ATOM 1399 C C . VAL A 1 177 ? -15.097 -9.421 23.979 1.00 94.75 177 VAL A C 1
ATOM 1401 O O . VAL A 1 177 ? -14.688 -10.487 23.525 1.00 94.75 177 VAL A O 1
ATOM 1404 N N . SER A 1 178 ? -14.333 -8.331 24.024 1.00 93.00 178 SER A N 1
ATOM 1405 C CA . SER A 1 178 ? -12.965 -8.280 23.496 1.00 93.00 178 SER A CA 1
ATOM 1406 C C . SER A 1 178 ? -12.025 -9.210 24.263 1.00 93.00 178 SER A C 1
ATOM 1408 O O . SER A 1 178 ? -11.261 -9.957 23.651 1.00 93.00 178 SER A O 1
ATOM 1410 N N . ALA A 1 179 ? -12.118 -9.232 25.595 1.00 94.19 179 ALA A N 1
ATOM 1411 C CA . ALA A 1 179 ? -11.350 -10.149 26.432 1.00 94.19 179 ALA A CA 1
ATOM 1412 C C . ALA A 1 179 ? -11.721 -11.619 26.164 1.00 94.19 179 ALA A C 1
ATOM 1414 O O . ALA A 1 179 ? -10.841 -12.472 26.035 1.00 94.19 179 ALA A O 1
ATOM 1415 N N . MET A 1 180 ? -13.018 -11.915 26.026 1.00 94.81 180 MET A N 1
ATOM 1416 C CA . MET A 1 180 ? -13.507 -13.258 25.702 1.00 94.81 180 MET A CA 1
ATOM 1417 C C . MET A 1 180 ? -13.085 -13.700 24.299 1.00 94.81 180 MET A C 1
ATOM 141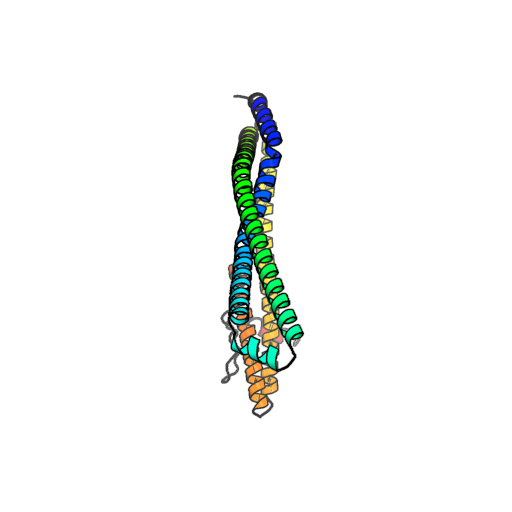9 O O . MET A 1 180 ? -12.711 -14.856 24.117 1.00 94.81 180 MET A O 1
ATOM 1423 N N . GLN A 1 181 ? -13.100 -12.798 23.316 1.00 94.62 181 GLN A N 1
ATOM 1424 C CA . GLN A 1 181 ? -12.649 -13.089 21.958 1.00 94.62 181 GLN A CA 1
ATOM 1425 C C . GLN A 1 181 ? -11.145 -13.362 21.927 1.00 94.62 181 GLN A C 1
ATOM 1427 O O . GLN A 1 181 ? -10.728 -14.359 21.349 1.00 94.62 181 GLN A O 1
ATOM 1432 N N . ALA A 1 182 ? -10.342 -12.547 22.619 1.00 92.12 182 ALA A N 1
ATOM 1433 C CA . ALA A 1 182 ? -8.908 -12.786 22.747 1.00 92.12 182 ALA A CA 1
ATOM 1434 C C . ALA A 1 182 ? -8.621 -14.159 23.376 1.00 92.12 182 ALA A C 1
ATOM 1436 O O . ALA A 1 182 ? -7.790 -14.907 22.866 1.00 92.12 182 ALA A O 1
ATOM 1437 N N . HIS A 1 183 ? -9.355 -14.531 24.431 1.00 93.06 183 HIS A N 1
ATOM 1438 C CA . HIS A 1 183 ? -9.248 -15.857 25.042 1.00 93.06 183 HIS A CA 1
ATOM 1439 C C . HIS A 1 183 ? -9.702 -16.981 24.093 1.00 93.06 183 HIS A C 1
ATOM 1441 O O . HIS A 1 183 ? -9.111 -18.057 24.053 1.00 93.06 183 HIS A O 1
ATOM 1447 N N . LEU A 1 184 ? -10.768 -16.777 23.322 1.00 95.19 184 LEU A N 1
ATOM 1448 C CA . LEU A 1 184 ? -11.235 -17.765 22.350 1.00 95.19 184 LEU A CA 1
ATOM 1449 C C . LEU A 1 184 ? -10.227 -17.961 21.209 1.00 95.19 184 LEU A C 1
ATOM 1451 O O . LEU A 1 184 ? -10.036 -19.087 20.737 1.00 95.19 184 LEU A O 1
ATOM 1455 N N . ASP A 1 185 ? -9.582 -16.884 20.771 1.00 94.31 185 ASP A N 1
ATOM 1456 C CA . ASP A 1 185 ? -8.587 -16.906 19.705 1.00 94.31 185 ASP A CA 1
ATOM 1457 C C . ASP A 1 185 ? -7.321 -17.642 20.151 1.00 94.31 185 ASP A C 1
ATOM 1459 O O . ASP A 1 185 ? -6.828 -18.495 19.404 1.00 94.31 185 ASP A O 1
ATOM 1463 N N . THR A 1 186 ? -6.829 -17.395 21.372 1.00 93.00 186 THR A N 1
ATOM 1464 C CA . THR A 1 186 ? -5.683 -18.131 21.934 1.00 93.00 186 THR A CA 1
ATOM 1465 C C . THR A 1 186 ? -5.996 -19.619 22.088 1.00 93.00 186 THR A C 1
ATOM 1467 O O . THR A 1 186 ? -5.216 -20.458 21.633 1.00 93.00 186 THR A O 1
ATOM 1470 N N . GLU A 1 187 ? -7.173 -19.970 22.616 1.00 93.88 187 GLU A N 1
ATOM 1471 C CA . GLU A 1 187 ? -7.635 -21.362 22.723 1.00 93.88 187 GLU A CA 1
ATOM 1472 C C . GLU A 1 187 ? -7.764 -22.043 21.356 1.00 93.88 187 GLU A C 1
ATOM 1474 O O . GLU A 1 187 ? -7.383 -23.201 21.167 1.00 93.88 187 GLU A O 1
ATOM 1479 N N . THR A 1 188 ? -8.281 -21.327 20.358 1.00 95.06 188 THR A N 1
ATOM 1480 C CA . THR A 1 188 ? -8.445 -21.865 19.005 1.00 95.06 188 THR A CA 1
ATOM 1481 C C . THR A 1 188 ? -7.097 -22.120 18.338 1.00 95.06 188 THR A C 1
ATOM 1483 O O . THR A 1 188 ? -6.921 -23.165 17.703 1.00 95.06 188 THR A O 1
ATOM 1486 N N . GLN A 1 189 ? -6.133 -21.215 18.515 1.00 94.38 189 GLN A N 1
ATOM 1487 C CA . GLN A 1 189 ? -4.769 -21.379 18.013 1.00 94.38 189 GLN A CA 1
ATOM 1488 C C . GLN A 1 189 ? -4.044 -22.534 18.713 1.00 94.38 189 GLN A C 1
ATOM 1490 O O . GLN A 1 189 ? -3.485 -23.400 18.035 1.00 94.38 189 GLN A O 1
ATOM 1495 N N . ALA A 1 190 ? -4.119 -22.613 20.044 1.00 94.25 190 ALA A N 1
ATOM 1496 C CA . ALA A 1 190 ? -3.548 -23.718 20.811 1.00 94.25 190 ALA A CA 1
ATOM 1497 C C . ALA A 1 190 ? -4.155 -25.065 20.385 1.00 94.25 190 ALA A C 1
ATOM 1499 O O . ALA A 1 190 ? -3.427 -26.019 20.105 1.00 94.25 190 ALA A O 1
ATOM 1500 N N . ARG A 1 191 ? -5.485 -25.138 20.223 1.00 94.75 191 ARG A N 1
ATOM 1501 C CA . ARG A 1 191 ? -6.172 -26.340 19.723 1.00 94.75 191 ARG A CA 1
ATOM 1502 C C . ARG A 1 191 ? -5.688 -26.747 18.333 1.00 94.75 191 ARG A C 1
ATOM 1504 O O . ARG A 1 191 ? -5.502 -27.937 18.087 1.00 94.75 191 ARG A O 1
ATOM 1511 N N . ALA A 1 192 ? -5.499 -25.794 17.421 1.00 96.12 192 ALA A N 1
ATOM 1512 C CA . ALA A 1 192 ? -4.998 -26.079 16.078 1.00 96.12 192 ALA A CA 1
ATOM 1513 C C . ALA A 1 192 ? -3.582 -26.678 16.122 1.00 96.12 192 ALA A C 1
ATOM 1515 O O . ALA A 1 192 ? -3.349 -27.731 15.526 1.00 96.12 192 ALA A O 1
ATOM 1516 N N . LEU A 1 193 ? -2.682 -26.079 16.909 1.00 94.88 193 LEU A N 1
ATOM 1517 C CA . LEU A 1 193 ? -1.321 -26.584 17.113 1.00 94.88 193 LEU A CA 1
ATOM 1518 C C . LEU A 1 193 ? -1.318 -27.999 17.705 1.00 94.88 193 LEU A C 1
ATOM 1520 O O . LEU A 1 193 ? -0.589 -28.865 17.223 1.00 94.88 193 LEU A O 1
ATOM 1524 N N . LEU A 1 194 ? -2.176 -28.267 18.693 1.00 93.00 194 LEU A N 1
ATOM 1525 C CA . LEU A 1 194 ? -2.321 -29.593 19.302 1.00 93.00 194 LEU A CA 1
ATOM 1526 C C . LEU A 1 194 ? -2.867 -30.642 18.325 1.00 93.00 194 LEU A C 1
ATOM 1528 O O . LEU A 1 194 ? -2.426 -31.793 18.332 1.00 93.00 194 LEU A O 1
ATOM 1532 N N . LEU A 1 195 ? -3.816 -30.267 17.463 1.00 94.88 195 LEU A N 1
ATOM 1533 C CA . LEU A 1 195 ? -4.330 -31.160 16.422 1.00 94.88 195 LEU A CA 1
ATOM 1534 C C . LEU A 1 195 ? -3.254 -31.503 15.391 1.00 94.88 195 LEU A C 1
ATOM 1536 O O . LEU A 1 195 ? -3.178 -32.654 14.957 1.00 94.88 195 LEU A O 1
ATOM 1540 N N . ASP A 1 196 ? -2.413 -30.542 15.020 1.00 95.06 196 ASP A N 1
ATOM 1541 C CA . ASP A 1 196 ? -1.308 -30.782 14.096 1.00 95.06 196 ASP A CA 1
ATOM 1542 C C . ASP A 1 196 ? -0.182 -31.589 14.753 1.00 95.06 196 ASP A C 1
ATOM 1544 O O . ASP A 1 196 ? 0.332 -32.523 14.135 1.00 95.06 196 ASP A O 1
ATOM 1548 N N . ALA A 1 197 ? 0.113 -31.346 16.034 1.00 91.06 197 ALA A N 1
ATOM 1549 C CA . ALA A 1 197 ? 1.033 -32.169 16.815 1.00 91.06 197 ALA A CA 1
ATOM 1550 C C . ALA A 1 197 ? 0.544 -33.623 16.883 1.00 91.06 197 ALA A C 1
ATOM 1552 O O . ALA A 1 197 ? 1.305 -34.554 16.634 1.00 91.06 197 ALA A O 1
ATOM 1553 N N . LYS A 1 198 ? -0.756 -33.843 17.118 1.00 91.25 198 LYS A N 1
ATOM 1554 C CA . LYS A 1 198 ? -1.357 -35.184 17.096 1.00 91.25 198 LYS A CA 1
ATOM 1555 C C . LYS A 1 198 ? -1.196 -35.870 15.736 1.00 91.25 198 LYS A C 1
ATOM 1557 O O . LYS A 1 198 ? -0.926 -37.070 15.689 1.00 91.25 198 LYS A O 1
ATOM 1562 N N . LYS A 1 199 ? -1.364 -35.142 14.626 1.00 94.06 199 LYS A N 1
ATOM 1563 C CA . LYS A 1 199 ? -1.135 -35.697 13.279 1.00 94.06 199 LYS A CA 1
ATOM 1564 C C . LYS A 1 199 ? 0.328 -36.099 13.093 1.00 94.06 199 LYS A C 1
ATOM 1566 O O . LYS A 1 199 ? 0.574 -37.228 12.680 1.00 94.06 199 LYS A O 1
ATOM 1571 N N . ALA A 1 200 ? 1.274 -35.225 13.441 1.00 90.94 200 ALA A N 1
ATOM 1572 C CA . ALA A 1 200 ? 2.706 -35.512 13.348 1.00 90.94 200 ALA A CA 1
ATOM 1573 C C . ALA A 1 200 ? 3.109 -36.710 14.229 1.00 90.94 200 ALA A C 1
ATOM 1575 O O . ALA A 1 200 ? 3.847 -37.586 13.786 1.00 90.94 200 ALA A O 1
ATOM 1576 N N . LEU A 1 201 ? 2.532 -36.834 15.428 1.00 88.81 201 LEU A N 1
ATOM 1577 C CA . LEU A 1 201 ? 2.766 -37.972 16.318 1.00 88.81 201 LEU A CA 1
ATOM 1578 C C . LEU A 1 201 ? 2.264 -39.297 15.721 1.00 88.81 201 LEU A C 1
ATOM 1580 O O . LEU A 1 201 ? 2.924 -40.331 15.852 1.00 88.81 201 LEU A O 1
ATOM 1584 N N . ASN A 1 202 ? 1.119 -39.281 15.033 1.00 90.06 202 ASN A N 1
ATOM 1585 C CA . ASN A 1 202 ? 0.618 -40.462 14.326 1.00 90.06 202 ASN A CA 1
ATOM 1586 C C . ASN A 1 202 ? 1.560 -40.881 13.186 1.00 90.06 202 ASN A C 1
ATOM 1588 O O . ASN A 1 202 ? 1.780 -42.078 12.999 1.00 90.06 202 ASN A O 1
ATOM 1592 N N . VAL A 1 203 ? 2.138 -39.917 12.460 1.00 91.62 203 VAL A N 1
ATOM 1593 C CA . VAL A 1 203 ? 3.143 -40.173 11.411 1.00 91.62 203 VAL A CA 1
ATOM 1594 C C . VAL A 1 203 ? 4.430 -40.744 12.013 1.00 91.62 203 VAL A C 1
ATOM 1596 O O . VAL A 1 203 ? 4.913 -41.773 11.542 1.00 91.62 203 VAL A O 1
ATOM 1599 N N . ALA A 1 204 ? 4.929 -40.168 13.112 1.00 87.75 204 ALA A N 1
ATOM 1600 C CA . ALA A 1 204 ? 6.084 -40.703 13.835 1.00 87.75 204 ALA A CA 1
ATOM 1601 C C . ALA A 1 204 ? 5.845 -42.160 14.266 1.00 87.75 204 ALA A C 1
ATOM 1603 O O . ALA A 1 204 ? 6.659 -43.044 14.009 1.00 87.75 204 ALA A O 1
ATOM 1604 N N . THR A 1 205 ? 4.675 -42.435 14.852 1.00 86.56 205 THR A N 1
ATOM 1605 C CA . THR A 1 205 ? 4.274 -43.783 15.283 1.00 86.56 205 THR A CA 1
ATOM 1606 C C . THR A 1 205 ? 4.204 -44.763 14.111 1.00 86.56 205 THR A C 1
ATOM 1608 O O . THR A 1 205 ? 4.583 -45.926 14.256 1.00 86.56 205 THR A O 1
ATOM 1611 N N . PHE A 1 206 ? 3.719 -44.319 12.949 1.00 89.56 206 PHE A N 1
ATOM 1612 C CA . PHE A 1 206 ? 3.683 -45.132 11.736 1.00 89.56 206 PHE A CA 1
ATOM 1613 C C . PHE A 1 206 ? 5.095 -45.526 11.283 1.00 89.56 206 PHE A C 1
ATOM 1615 O O . PHE A 1 206 ? 5.369 -46.713 11.118 1.00 89.56 206 PHE A O 1
ATOM 1622 N N . HIS A 1 207 ? 6.017 -44.567 11.183 1.00 85.75 207 HIS A N 1
ATOM 1623 C CA . HIS A 1 207 ? 7.391 -44.850 10.770 1.00 85.75 207 HIS A CA 1
ATOM 1624 C C . HIS A 1 207 ? 8.174 -45.693 11.787 1.00 85.75 207 HIS A C 1
ATOM 1626 O O . HIS A 1 207 ? 8.962 -46.551 11.391 1.00 85.75 207 HIS A O 1
ATOM 1632 N N . ILE A 1 208 ? 7.911 -45.545 13.090 1.00 83.19 208 ILE A N 1
ATOM 1633 C CA . ILE A 1 208 ? 8.472 -46.441 14.116 1.00 83.19 208 ILE A CA 1
ATOM 1634 C C . ILE A 1 208 ? 8.016 -47.888 13.877 1.00 83.19 208 ILE A C 1
ATOM 1636 O O . ILE A 1 208 ? 8.828 -48.809 13.963 1.00 83.19 208 ILE A O 1
ATOM 1640 N N . LYS A 1 209 ? 6.740 -48.108 13.535 1.00 84.69 209 LYS A N 1
ATOM 1641 C CA . LYS A 1 209 ? 6.231 -49.449 13.203 1.00 84.69 209 LYS A CA 1
ATOM 1642 C C . LYS A 1 209 ? 6.890 -50.014 11.943 1.00 84.69 209 LYS A C 1
ATOM 1644 O O . LYS A 1 209 ? 7.331 -51.156 11.972 1.00 84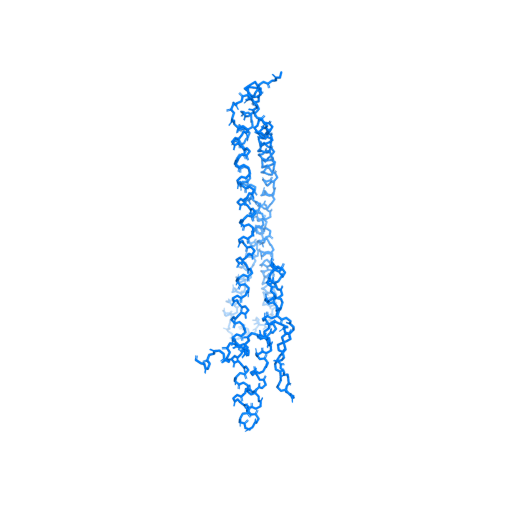.69 209 LYS A O 1
ATOM 1649 N N . GLU A 1 210 ? 7.062 -49.217 10.888 1.00 84.81 210 GLU A N 1
ATOM 1650 C CA . GLU A 1 210 ? 7.799 -49.649 9.686 1.00 84.81 210 GLU A CA 1
ATOM 1651 C C . GLU A 1 210 ? 9.265 -50.012 9.990 1.00 84.81 210 GLU A C 1
ATOM 1653 O O . GLU A 1 210 ? 9.812 -50.989 9.464 1.00 84.81 210 GLU A O 1
ATOM 1658 N N . ALA A 1 211 ? 9.915 -49.251 10.876 1.00 80.81 211 ALA A N 1
ATOM 1659 C CA . ALA A 1 211 ? 11.273 -49.540 11.326 1.00 80.81 211 ALA A CA 1
ATOM 1660 C C . ALA A 1 211 ? 11.342 -50.871 12.107 1.00 80.81 211 ALA A C 1
ATOM 1662 O O . ALA A 1 211 ? 12.288 -51.643 11.930 1.00 80.81 211 ALA A O 1
ATOM 1663 N N . LEU A 1 212 ? 10.329 -51.170 12.930 1.00 79.81 212 LEU A N 1
ATOM 1664 C CA . LEU A 1 212 ? 10.198 -52.443 13.648 1.00 79.81 212 LEU A CA 1
ATOM 1665 C C . LEU A 1 212 ? 9.904 -53.619 12.704 1.00 79.81 212 LEU A C 1
ATOM 1667 O O . LEU A 1 212 ? 10.522 -54.673 12.836 1.00 79.81 212 LEU A O 1
ATOM 1671 N N . ASP A 1 213 ? 9.042 -53.449 11.705 1.00 78.69 213 ASP A N 1
ATOM 1672 C CA . ASP A 1 213 ? 8.723 -54.515 10.746 1.00 78.69 213 ASP A CA 1
ATOM 1673 C C . ASP A 1 213 ? 9.927 -54.844 9.847 1.00 78.69 213 ASP A C 1
ATOM 1675 O O . ASP A 1 213 ? 10.255 -56.009 9.597 1.00 78.69 213 ASP A O 1
ATOM 1679 N N . SER A 1 214 ? 10.676 -53.821 9.423 1.00 74.75 214 SER A N 1
ATOM 1680 C CA . SER A 1 214 ? 11.958 -54.000 8.728 1.00 74.75 214 SER A CA 1
ATOM 1681 C C . SER A 1 214 ? 13.071 -54.535 9.644 1.00 74.75 214 SER A C 1
ATOM 1683 O O . SER A 1 214 ? 14.106 -54.995 9.149 1.00 74.75 214 SER A O 1
ATOM 1685 N N . ALA A 1 215 ? 12.880 -54.536 10.973 1.00 67.69 215 ALA A N 1
ATOM 1686 C CA . ALA A 1 215 ? 13.769 -55.188 11.940 1.00 67.69 215 ALA A CA 1
ATOM 1687 C C . ALA A 1 215 ? 13.833 -56.708 11.768 1.00 67.69 215 ALA A C 1
ATOM 1689 O O . ALA A 1 215 ? 14.887 -57.312 11.983 1.00 67.69 215 ALA A O 1
ATOM 1690 N N . TYR A 1 216 ? 12.728 -57.304 11.323 1.00 69.62 216 TYR A N 1
ATOM 1691 C CA . TYR A 1 216 ? 12.593 -58.745 11.140 1.00 69.62 216 TYR A CA 1
ATOM 1692 C C . TYR A 1 216 ? 13.433 -59.286 9.970 1.00 69.62 216 TYR A C 1
ATOM 1694 O O . TYR A 1 216 ? 13.920 -60.418 10.006 1.00 69.62 216 TYR A O 1
ATOM 1702 N N . TRP A 1 217 ? 13.659 -58.466 8.943 1.00 66.00 217 TRP A N 1
ATOM 1703 C CA . TRP A 1 217 ? 14.383 -58.858 7.737 1.00 66.00 217 TRP A CA 1
ATOM 1704 C C . TRP A 1 217 ? 15.883 -58.548 7.849 1.00 66.00 217 TRP A C 1
ATOM 1706 O O . TRP A 1 217 ? 16.295 -57.458 8.250 1.00 66.00 217 TRP A O 1
ATOM 1716 N N . ARG A 1 218 ? 16.733 -59.512 7.469 1.00 64.81 218 ARG A N 1
ATOM 1717 C CA . ARG A 1 218 ? 18.196 -59.337 7.409 1.00 64.81 218 ARG A CA 1
ATOM 1718 C C . ARG A 1 218 ? 18.640 -58.998 5.987 1.00 64.81 218 ARG A C 1
ATOM 1720 O O . ARG A 1 218 ? 18.254 -59.673 5.040 1.00 64.81 218 ARG A O 1
ATOM 1727 N N . GLY A 1 219 ? 19.497 -57.988 5.847 1.00 73.06 219 GLY A N 1
ATOM 1728 C CA . GLY A 1 219 ? 20.105 -57.594 4.573 1.00 73.06 219 GLY A CA 1
ATOM 1729 C C . GLY A 1 219 ? 20.366 -56.091 4.489 1.00 73.06 219 GLY A C 1
ATOM 1730 O O . GLY A 1 219 ? 19.790 -55.314 5.247 1.00 73.06 219 GLY A O 1
ATOM 1731 N N . MET A 1 220 ? 21.223 -55.677 3.553 1.00 72.81 220 MET A N 1
ATOM 1732 C CA . MET A 1 220 ? 21.583 -54.265 3.350 1.00 72.81 220 MET A CA 1
ATOM 1733 C C . MET A 1 220 ? 20.355 -53.390 3.045 1.00 72.81 220 MET A C 1
ATOM 1735 O O . MET A 1 220 ? 20.211 -52.322 3.628 1.00 72.81 220 MET A O 1
ATOM 1739 N N . LEU A 1 221 ? 19.430 -53.873 2.206 1.00 74.38 221 LEU A N 1
ATOM 1740 C CA . LEU A 1 221 ? 18.197 -53.149 1.867 1.00 74.38 221 LEU A CA 1
ATOM 1741 C C . LEU A 1 221 ? 17.264 -52.972 3.075 1.00 74.38 221 LEU A C 1
ATOM 1743 O O . LEU A 1 221 ? 16.705 -51.896 3.257 1.00 74.38 221 LEU A O 1
ATOM 1747 N N . ALA A 1 222 ? 17.141 -53.990 3.934 1.00 71.94 222 ALA A N 1
ATOM 1748 C CA . ALA A 1 222 ? 16.351 -53.901 5.164 1.00 71.94 222 ALA A CA 1
ATOM 1749 C C . ALA A 1 222 ? 16.986 -52.940 6.186 1.00 71.94 222 ALA A C 1
ATOM 1751 O O . ALA A 1 222 ? 16.276 -52.212 6.873 1.00 71.94 222 ALA A O 1
ATOM 1752 N N . GLY A 1 223 ? 18.323 -52.890 6.247 1.00 75.25 223 GLY A N 1
ATOM 1753 C CA . GLY A 1 223 ? 19.053 -51.906 7.049 1.00 75.25 223 GLY A CA 1
ATOM 1754 C C . GLY A 1 223 ? 18.833 -50.468 6.570 1.00 75.25 223 GLY A C 1
ATOM 1755 O O . GLY A 1 223 ? 18.562 -49.594 7.388 1.00 75.25 223 GLY A O 1
ATOM 1756 N N . MET A 1 224 ? 18.879 -50.234 5.253 1.00 78.25 224 MET A N 1
ATOM 1757 C CA . MET A 1 224 ? 18.591 -48.918 4.666 1.00 78.25 224 MET A CA 1
ATOM 1758 C C . MET A 1 224 ? 17.135 -48.493 4.892 1.00 78.25 224 MET A C 1
ATOM 1760 O O . MET A 1 224 ? 16.893 -47.353 5.275 1.00 78.25 224 MET A O 1
ATOM 1764 N N . ALA A 1 225 ? 16.175 -49.406 4.706 1.00 78.31 225 ALA A N 1
ATOM 1765 C CA . ALA A 1 225 ? 14.759 -49.136 4.959 1.00 78.31 225 ALA A CA 1
ATOM 1766 C C . ALA A 1 225 ? 14.511 -48.749 6.425 1.00 78.31 225 ALA A C 1
ATOM 1768 O O . ALA A 1 225 ? 13.857 -47.745 6.690 1.00 78.31 225 ALA A O 1
ATOM 1769 N N . ARG A 1 226 ? 15.113 -49.481 7.371 1.00 78.75 226 ARG A N 1
ATOM 1770 C CA . ARG A 1 226 ? 15.022 -49.173 8.803 1.00 78.75 226 ARG A CA 1
ATOM 1771 C C . ARG A 1 226 ? 15.604 -47.808 9.146 1.00 78.75 226 ARG A C 1
ATOM 1773 O O . ARG A 1 226 ? 14.969 -47.058 9.877 1.00 78.75 226 ARG A O 1
ATOM 1780 N N . ALA A 1 227 ? 16.791 -47.493 8.628 1.00 78.88 227 ALA A N 1
ATOM 1781 C CA . ALA A 1 227 ? 17.434 -46.202 8.864 1.00 78.88 227 ALA A CA 1
ATOM 1782 C C . ALA A 1 227 ? 16.577 -45.043 8.330 1.00 78.88 227 ALA A C 1
ATOM 1784 O O . ALA A 1 227 ? 16.398 -44.043 9.016 1.00 78.88 227 ALA A O 1
ATOM 1785 N N . ASN A 1 228 ? 15.988 -45.212 7.143 1.00 85.62 228 ASN A N 1
ATOM 1786 C CA . ASN A 1 228 ? 15.092 -44.224 6.551 1.00 85.62 228 ASN A CA 1
ATOM 1787 C C . ASN A 1 228 ? 13.812 -44.029 7.382 1.00 85.62 228 ASN A C 1
ATOM 1789 O O . ASN A 1 228 ? 13.445 -42.900 7.689 1.00 85.62 228 ASN A O 1
ATOM 1793 N N . SER A 1 229 ? 13.155 -45.118 7.796 1.00 84.00 229 SER A N 1
ATOM 1794 C CA . SER A 1 229 ? 11.966 -45.033 8.654 1.00 84.00 229 SER A CA 1
ATOM 1795 C C . SER A 1 229 ? 12.286 -44.407 10.018 1.00 84.00 229 SER A C 1
ATOM 1797 O O . SER A 1 229 ? 11.510 -43.593 10.506 1.00 84.00 229 SER A O 1
ATOM 1799 N N . LEU A 1 230 ? 13.438 -44.715 10.622 1.00 83.88 230 LEU A N 1
ATOM 1800 C CA . LEU A 1 230 ? 13.842 -44.106 11.893 1.00 83.88 230 LEU A CA 1
ATOM 1801 C C . LEU A 1 230 ? 14.109 -42.600 11.750 1.00 83.88 230 LEU A C 1
ATOM 1803 O O . LEU A 1 230 ? 13.631 -41.823 12.568 1.00 83.88 230 LEU A O 1
ATOM 1807 N N . SER A 1 231 ? 14.787 -42.191 10.674 1.00 85.38 231 SER A N 1
ATOM 1808 C CA . SER A 1 231 ? 15.034 -40.778 10.368 1.00 85.38 231 SER A CA 1
ATOM 1809 C C . SER A 1 231 ? 13.730 -39.999 10.156 1.00 85.38 231 SER A C 1
ATOM 1811 O O . SER A 1 231 ? 13.554 -38.931 10.736 1.00 85.38 231 SER A O 1
ATOM 1813 N N . ASN A 1 232 ? 12.767 -40.562 9.417 1.00 87.94 232 ASN A N 1
ATOM 1814 C CA . ASN A 1 232 ? 11.454 -39.935 9.224 1.00 87.94 232 ASN A CA 1
ATOM 1815 C C . ASN A 1 232 ? 10.647 -39.847 10.532 1.00 87.94 232 ASN A C 1
ATOM 1817 O O . ASN A 1 232 ? 9.892 -38.893 10.752 1.00 87.94 232 ASN A O 1
ATOM 1821 N N . ALA A 1 233 ? 10.778 -40.850 11.407 1.00 85.81 233 ALA A N 1
ATOM 1822 C CA . ALA A 1 233 ? 10.163 -40.821 12.727 1.00 85.81 233 ALA A CA 1
ATOM 1823 C C . ALA A 1 233 ? 10.765 -39.717 13.606 1.00 85.81 233 ALA A C 1
ATOM 1825 O O . ALA A 1 233 ? 10.020 -39.032 14.305 1.00 85.81 233 ALA A O 1
ATOM 1826 N N . GLU A 1 234 ? 12.083 -39.526 13.556 1.00 85.69 234 GLU A N 1
ATOM 1827 C CA . GLU A 1 234 ? 12.790 -38.483 14.300 1.00 85.69 234 GLU A CA 1
ATOM 1828 C C . GLU A 1 234 ? 12.423 -37.076 13.809 1.00 85.69 234 GLU A C 1
ATOM 1830 O O . GLU A 1 234 ? 12.119 -36.204 14.621 1.00 85.69 234 GLU A O 1
ATOM 1835 N N . GLU A 1 235 ? 12.329 -36.870 12.492 1.00 89.44 235 GLU A N 1
ATOM 1836 C CA . GLU A 1 235 ? 11.838 -35.612 11.913 1.00 89.44 235 GLU A CA 1
ATOM 1837 C C . GLU A 1 235 ? 10.414 -35.293 12.395 1.00 89.44 235 GLU A C 1
ATOM 1839 O O . GLU A 1 235 ? 10.123 -34.183 12.853 1.00 89.44 235 GLU A O 1
ATOM 1844 N N . SER A 1 236 ? 9.529 -36.293 12.361 1.00 89.50 236 SER A N 1
ATOM 1845 C CA . SER A 1 236 ? 8.151 -36.147 12.837 1.00 89.50 236 SER A CA 1
ATOM 1846 C C . SER A 1 236 ? 8.096 -35.866 14.345 1.00 89.50 236 SER A C 1
ATOM 1848 O O . SER A 1 236 ? 7.283 -35.059 14.793 1.00 89.50 236 SER A O 1
ATOM 1850 N N . ALA A 1 237 ? 8.973 -36.486 15.142 1.00 86.06 237 ALA A N 1
ATOM 1851 C CA . ALA A 1 237 ? 9.081 -36.244 16.579 1.00 86.06 237 ALA A CA 1
ATOM 1852 C C . ALA A 1 237 ? 9.559 -34.816 16.897 1.00 86.06 237 ALA A C 1
ATOM 1854 O O . ALA A 1 237 ? 8.959 -34.138 17.735 1.00 86.06 237 ALA A O 1
ATOM 1855 N N . ALA A 1 238 ? 10.563 -34.314 16.173 1.00 87.56 238 ALA A N 1
ATOM 1856 C CA . ALA A 1 238 ? 11.016 -32.930 16.292 1.00 87.56 238 ALA A CA 1
ATOM 1857 C C . ALA A 1 238 ? 9.898 -31.934 15.930 1.00 87.56 238 ALA A C 1
ATOM 1859 O O . ALA A 1 238 ? 9.715 -30.915 16.604 1.00 87.56 238 ALA A O 1
ATOM 1860 N N . GLN A 1 239 ? 9.090 -32.248 14.910 1.00 91.75 239 GLN A N 1
ATOM 1861 C CA . GLN A 1 239 ? 7.922 -31.444 14.549 1.00 91.75 239 GLN A CA 1
ATOM 1862 C C . GLN A 1 239 ? 6.873 -31.411 15.671 1.00 91.75 239 GLN A C 1
ATOM 1864 O O . GLN A 1 239 ? 6.347 -30.337 15.974 1.00 91.75 239 GLN A O 1
ATOM 1869 N N . VAL A 1 240 ? 6.588 -32.552 16.313 1.00 89.75 240 VAL A N 1
ATOM 1870 C CA . VAL A 1 240 ? 5.700 -32.615 17.489 1.00 89.75 240 VAL A CA 1
ATOM 1871 C C . VAL A 1 240 ? 6.219 -31.699 18.593 1.00 89.75 240 VAL A C 1
ATOM 1873 O O . VAL A 1 240 ? 5.453 -30.892 19.113 1.00 89.75 240 VAL A O 1
ATOM 1876 N N . GLN A 1 241 ? 7.511 -31.774 18.917 1.00 89.25 241 GLN A N 1
ATOM 1877 C CA . GLN A 1 241 ? 8.104 -30.966 19.982 1.00 89.25 241 GLN A CA 1
ATOM 1878 C C . GLN A 1 241 ? 7.996 -29.463 19.689 1.00 89.25 241 GLN A C 1
ATOM 1880 O O . GLN A 1 241 ? 7.578 -28.690 20.550 1.00 89.25 241 GLN A O 1
ATOM 1885 N N . MET A 1 242 ? 8.279 -29.043 18.453 1.00 90.56 242 MET A N 1
ATOM 1886 C CA . MET A 1 242 ? 8.108 -27.650 18.035 1.00 90.56 242 MET A CA 1
ATOM 1887 C C . MET A 1 242 ? 6.651 -27.180 18.175 1.00 90.56 242 MET A C 1
ATOM 1889 O O . MET A 1 242 ? 6.404 -26.083 18.677 1.00 90.56 242 MET A O 1
ATOM 1893 N N . LEU A 1 243 ? 5.684 -27.986 17.723 1.00 92.88 243 LEU A N 1
ATOM 1894 C CA . LEU A 1 243 ? 4.261 -27.639 17.788 1.00 92.88 243 LEU A CA 1
ATOM 1895 C C . LEU A 1 243 ? 3.755 -27.573 19.234 1.00 92.88 243 LEU A C 1
ATOM 1897 O O . LEU A 1 243 ? 3.019 -26.648 19.573 1.00 92.88 243 LEU A O 1
ATOM 1901 N N . MET A 1 244 ? 4.190 -28.500 20.089 1.00 91.00 244 MET A N 1
ATOM 1902 C CA . MET A 1 244 ? 3.864 -28.509 21.517 1.00 91.00 244 MET A CA 1
ATOM 1903 C C . MET A 1 244 ? 4.447 -27.296 22.246 1.00 91.00 244 MET A C 1
ATOM 1905 O O . MET A 1 244 ? 3.732 -26.656 23.011 1.00 91.00 244 MET A O 1
ATOM 1909 N N . ASN A 1 245 ? 5.703 -26.930 21.969 1.00 89.88 245 ASN A N 1
ATOM 1910 C CA . ASN A 1 245 ? 6.327 -25.746 22.568 1.00 89.88 245 ASN A CA 1
ATOM 1911 C C . ASN A 1 245 ? 5.581 -24.465 22.179 1.00 89.88 245 ASN A C 1
ATOM 1913 O O . ASN A 1 245 ? 5.276 -23.645 23.039 1.00 89.88 245 ASN A O 1
ATOM 1917 N N . ARG A 1 246 ? 5.195 -24.330 20.904 1.00 91.19 246 ARG A N 1
ATOM 1918 C CA . ARG A 1 246 ? 4.374 -23.197 20.450 1.00 91.19 246 ARG A CA 1
ATOM 1919 C C . ARG A 1 246 ? 2.991 -23.184 21.095 1.00 91.19 246 ARG A C 1
ATOM 1921 O O . ARG A 1 246 ? 2.492 -22.117 21.428 1.00 91.19 246 ARG A O 1
ATOM 1928 N N . ALA A 1 247 ? 2.359 -24.347 21.264 1.00 91.44 247 ALA A N 1
ATOM 1929 C CA . ALA A 1 247 ? 1.059 -24.434 21.926 1.00 91.44 247 ALA A CA 1
ATOM 1930 C C . ALA A 1 247 ? 1.151 -24.004 23.398 1.00 91.44 247 ALA A C 1
ATOM 1932 O O . ALA A 1 247 ? 0.269 -23.296 23.875 1.00 91.44 247 ALA A O 1
ATOM 1933 N N . TRP A 1 248 ? 2.234 -24.376 24.084 1.00 89.56 248 TRP A N 1
ATOM 1934 C CA . TRP A 1 248 ? 2.510 -23.966 25.460 1.00 89.56 248 TRP A CA 1
ATOM 1935 C C . TRP A 1 248 ? 2.793 -22.465 25.593 1.00 89.56 248 TRP A C 1
ATOM 1937 O O . TRP A 1 248 ? 2.258 -21.824 26.493 1.00 89.56 248 TRP A O 1
ATOM 1947 N N . GLU A 1 249 ? 3.578 -21.888 24.678 1.00 88.69 249 GLU A N 1
ATOM 1948 C CA . GLU A 1 249 ? 3.826 -20.439 24.638 1.00 88.69 249 GLU A CA 1
ATOM 1949 C C . GLU A 1 249 ? 2.530 -19.634 24.447 1.00 88.69 249 GLU A C 1
ATOM 1951 O O . GLU A 1 249 ? 2.382 -18.560 25.026 1.00 88.69 249 GLU A O 1
ATOM 1956 N N . GLN A 1 250 ? 1.591 -20.153 23.650 1.00 89.25 250 GLN A N 1
ATOM 1957 C CA . GLN A 1 250 ? 0.300 -19.507 23.385 1.00 89.25 250 GLN A CA 1
ATOM 1958 C C . GLN A 1 250 ? -0.717 -19.708 24.516 1.00 89.25 250 GLN A C 1
ATOM 1960 O O . GLN A 1 250 ? -1.492 -18.801 24.818 1.00 89.25 250 GLN A O 1
ATOM 1965 N N . GLN A 1 251 ? -0.734 -20.889 25.135 1.00 89.88 251 GLN A N 1
ATOM 1966 C CA . GLN A 1 251 ? -1.637 -21.225 26.232 1.00 89.88 251 GLN A CA 1
ATOM 1967 C C . GLN A 1 251 ? -0.887 -22.062 27.284 1.00 89.88 251 GLN A C 1
ATOM 1969 O O . GLN A 1 251 ? -0.778 -23.283 27.133 1.00 89.88 251 GLN A O 1
ATOM 1974 N N . PRO A 1 252 ? -0.417 -21.445 28.388 1.00 85.81 252 PRO A N 1
ATOM 1975 C CA . PRO A 1 252 ? 0.319 -22.136 29.450 1.00 85.81 252 PRO A CA 1
ATOM 1976 C C . PRO A 1 252 ? -0.443 -23.280 30.133 1.00 85.81 252 PRO A C 1
ATOM 1978 O O . PRO A 1 252 ? 0.175 -24.107 30.802 1.00 85.81 252 PRO A O 1
ATOM 1981 N N . ALA A 1 253 ? -1.773 -23.347 29.980 1.00 87.12 253 ALA A N 1
ATOM 1982 C CA . ALA A 1 253 ? -2.572 -24.484 30.442 1.00 87.12 253 ALA A CA 1
ATOM 1983 C C . ALA A 1 253 ? -2.276 -25.790 29.672 1.00 87.12 253 ALA A C 1
ATOM 1985 O O . ALA A 1 253 ? -2.556 -26.881 30.176 1.00 87.12 253 ALA A O 1
ATOM 1986 N N . VAL A 1 254 ? -1.703 -25.705 28.465 1.00 86.50 254 VAL A N 1
ATOM 1987 C CA . VAL A 1 254 ? -1.231 -26.869 27.707 1.00 86.50 254 VAL A CA 1
ATOM 1988 C C . VAL A 1 254 ? -0.004 -27.449 28.403 1.00 86.50 254 VAL A C 1
ATOM 1990 O O . VAL A 1 254 ? 0.993 -26.769 28.585 1.00 86.50 254 VAL A O 1
ATOM 1993 N N . GLN A 1 255 ? -0.030 -28.721 28.788 1.00 82.06 255 GLN A N 1
ATOM 1994 C CA . GLN A 1 255 ? 1.137 -29.339 29.421 1.00 82.06 255 GLN A CA 1
ATOM 1995 C C . GLN A 1 255 ? 2.252 -29.592 28.398 1.00 82.06 255 GLN A C 1
ATOM 1997 O O . GLN A 1 255 ? 1.995 -30.086 27.297 1.00 82.06 255 GLN A O 1
ATOM 2002 N N . SER A 1 256 ? 3.499 -29.304 28.782 1.00 75.25 256 SER A N 1
ATOM 2003 C CA . SER A 1 256 ? 4.662 -29.690 27.981 1.00 75.25 256 SER A CA 1
ATOM 2004 C C . SER A 1 256 ? 4.778 -31.215 27.922 1.00 75.25 256 SER A C 1
ATOM 2006 O O . SER A 1 256 ? 4.570 -31.908 28.920 1.00 75.25 256 SER A O 1
ATOM 2008 N N . LEU A 1 257 ? 5.103 -31.738 26.738 1.00 68.25 257 LEU A N 1
ATOM 2009 C CA . LEU A 1 257 ? 5.284 -33.173 26.513 1.00 68.25 257 LEU A CA 1
ATOM 2010 C C . LEU A 1 257 ? 6.679 -33.670 26.941 1.00 68.25 257 LEU A C 1
ATOM 2012 O O . LEU A 1 257 ? 6.897 -34.879 26.976 1.00 68.25 257 LEU A O 1
ATOM 2016 N N . GLY A 1 258 ? 7.597 -32.754 27.277 1.00 68.31 258 GLY A N 1
ATOM 2017 C CA . GLY A 1 258 ? 9.015 -33.054 27.482 1.00 68.31 258 GLY A CA 1
ATOM 2018 C C . GLY A 1 258 ? 9.769 -33.286 26.167 1.00 68.31 258 GLY A C 1
ATOM 2019 O O . GLY A 1 258 ? 9.220 -33.104 25.078 1.00 68.31 258 GLY A O 1
ATOM 2020 N N . ASP A 1 259 ? 11.042 -33.668 26.273 1.00 70.31 259 ASP A N 1
ATOM 2021 C CA . ASP A 1 259 ? 11.874 -33.988 25.111 1.00 70.31 259 ASP A CA 1
ATOM 2022 C C . ASP A 1 259 ? 11.435 -35.316 24.478 1.00 70.31 259 ASP A C 1
ATOM 2024 O O . ASP A 1 259 ? 11.387 -36.353 25.144 1.00 70.31 259 ASP A O 1
ATOM 2028 N N . LEU A 1 260 ? 11.110 -35.282 23.182 1.00 69.94 260 LEU A N 1
ATOM 2029 C CA . LEU A 1 260 ? 10.698 -36.454 22.415 1.00 69.94 260 LEU A CA 1
ATOM 2030 C C . LEU A 1 260 ? 11.850 -36.896 21.511 1.00 69.94 260 LEU A C 1
ATOM 2032 O O . LEU A 1 260 ? 12.109 -36.282 20.479 1.00 69.94 260 LEU A O 1
ATOM 2036 N N . HIS A 1 261 ? 12.508 -37.993 21.880 1.00 70.44 261 HIS A N 1
ATOM 2037 C CA . HIS A 1 261 ? 13.594 -38.574 21.096 1.00 70.44 261 HIS A CA 1
ATOM 2038 C C . HIS A 1 261 ? 13.227 -39.967 20.594 1.00 70.44 261 HIS A C 1
ATOM 2040 O O . HIS A 1 261 ? 12.716 -40.808 21.336 1.00 70.44 261 HIS A O 1
ATOM 2046 N N . VAL A 1 262 ? 13.511 -40.214 19.317 1.00 67.38 262 VAL A N 1
ATOM 2047 C CA . VAL A 1 262 ? 13.435 -41.550 18.729 1.00 67.38 262 VAL A CA 1
ATOM 2048 C C . VAL A 1 262 ? 14.783 -42.222 18.969 1.00 67.38 262 VAL A C 1
ATOM 2050 O O . VAL A 1 262 ? 15.820 -41.667 18.626 1.00 67.38 262 VAL A O 1
ATOM 2053 N N . ALA A 1 263 ? 14.784 -43.393 19.609 1.00 61.34 263 ALA A N 1
ATOM 2054 C CA . ALA A 1 263 ? 16.020 -44.081 19.963 1.00 61.34 263 ALA A CA 1
ATOM 2055 C C . ALA A 1 263 ? 16.832 -44.438 18.706 1.00 61.34 263 ALA A C 1
ATOM 2057 O O . ALA A 1 263 ? 16.434 -45.316 17.935 1.00 61.34 263 ALA A O 1
ATOM 2058 N N . GLU A 1 264 ? 17.984 -43.788 18.520 1.00 52.69 264 GLU A N 1
ATOM 2059 C CA . GLU A 1 264 ? 18.970 -44.216 17.532 1.00 52.69 264 GLU A CA 1
ATOM 2060 C C . GLU A 1 264 ? 19.494 -45.615 17.884 1.00 52.69 264 GLU A C 1
ATOM 2062 O O . GLU A 1 264 ? 19.612 -46.006 19.047 1.00 52.69 264 GLU A O 1
ATOM 2067 N N . THR A 1 265 ? 19.758 -46.401 16.842 1.00 46.25 265 THR A N 1
ATOM 2068 C CA . THR A 1 265 ? 20.093 -47.829 16.879 1.00 46.25 265 THR A CA 1
ATOM 2069 C C . THR A 1 265 ? 21.040 -48.221 18.022 1.00 46.25 265 THR A C 1
ATOM 2071 O O . THR A 1 265 ? 22.256 -48.091 17.906 1.00 46.25 265 THR A O 1
ATOM 2074 N N . GLY A 1 266 ? 20.470 -48.777 19.097 1.00 40.31 266 GLY A N 1
ATOM 2075 C CA . GLY A 1 266 ? 21.213 -49.346 20.225 1.00 40.31 266 GLY A CA 1
ATOM 2076 C C . GLY A 1 266 ? 20.331 -49.985 21.300 1.00 40.31 266 GLY A C 1
ATOM 2077 O O . GLY A 1 266 ? 20.587 -51.118 21.696 1.00 40.31 266 GLY A O 1
ATOM 2078 N N . THR A 1 267 ? 19.248 -49.331 21.716 1.00 31.78 267 THR A N 1
ATOM 2079 C CA . THR A 1 267 ? 18.329 -49.844 22.749 1.00 31.78 267 THR A CA 1
ATOM 2080 C C . THR A 1 267 ? 16.968 -49.177 22.591 1.00 31.78 267 THR A C 1
ATOM 2082 O O . THR A 1 267 ? 16.865 -47.959 22.693 1.00 31.78 267 THR A O 1
ATOM 2085 N N . VAL A 1 268 ? 15.929 -49.965 22.308 1.00 34.12 268 VAL A N 1
ATOM 2086 C CA . VAL A 1 268 ? 14.548 -49.483 22.187 1.00 34.12 268 VAL A CA 1
ATOM 2087 C C . VAL A 1 268 ? 14.013 -49.195 23.586 1.00 34.12 268 VAL A C 1
ATOM 2089 O O . VAL A 1 268 ? 13.621 -50.121 24.287 1.00 34.12 268 VAL A O 1
ATOM 2092 N N . ASP A 1 269 ? 13.992 -47.923 23.969 1.00 35.94 269 ASP A N 1
ATOM 2093 C CA . ASP A 1 269 ? 13.115 -47.420 25.024 1.00 35.94 269 ASP A CA 1
ATOM 2094 C C . ASP A 1 269 ? 12.665 -46.012 24.614 1.00 35.94 269 ASP A C 1
ATOM 2096 O O . ASP A 1 269 ? 13.424 -45.045 24.679 1.00 35.94 269 ASP A O 1
ATOM 2100 N N . VAL A 1 270 ? 11.436 -45.898 24.101 1.00 42.66 270 VAL A N 1
ATOM 2101 C CA . VAL A 1 270 ? 10.788 -44.595 23.895 1.00 42.66 270 VAL A CA 1
ATOM 2102 C C . VAL A 1 270 ? 10.336 -44.136 25.276 1.00 42.66 270 VAL A C 1
ATOM 2104 O O . VAL A 1 270 ? 9.236 -44.455 25.727 1.00 42.66 270 VAL A O 1
ATOM 2107 N N . VAL A 1 271 ? 11.228 -43.455 25.992 1.00 41.56 271 VAL A N 1
ATOM 2108 C CA . VAL A 1 271 ? 10.933 -42.933 27.326 1.00 41.56 271 VAL A CA 1
ATOM 2109 C C . VAL A 1 271 ? 10.064 -41.690 27.167 1.00 41.56 271 VAL A C 1
ATOM 2111 O O . VAL A 1 271 ? 10.554 -40.599 26.894 1.00 41.56 271 VAL A O 1
ATOM 2114 N N . PHE A 1 272 ? 8.756 -41.846 27.365 1.00 38.94 272 PHE A N 1
ATOM 2115 C CA . PHE A 1 272 ? 7.874 -40.715 27.635 1.00 38.94 272 PHE A CA 1
ATOM 2116 C C . PHE A 1 272 ? 8.204 -40.183 29.030 1.00 38.94 272 PHE A C 1
ATOM 2118 O O . PHE A 1 272 ? 7.649 -40.651 30.025 1.00 38.94 272 PHE A O 1
ATOM 2125 N N . ASN A 1 273 ? 9.125 -39.224 29.129 1.00 37.38 273 ASN A N 1
ATOM 2126 C CA . ASN A 1 273 ? 9.403 -38.565 30.400 1.00 37.38 273 ASN A CA 1
ATOM 2127 C C . ASN A 1 273 ? 8.353 -37.477 30.660 1.00 37.38 273 ASN A C 1
ATOM 2129 O O . ASN A 1 273 ? 8.641 -36.285 30.632 1.00 37.38 273 ASN A O 1
ATOM 2133 N N . ASN A 1 274 ? 7.110 -37.910 30.880 1.00 34.25 274 ASN A N 1
ATOM 2134 C CA . ASN A 1 274 ? 6.063 -37.059 31.418 1.00 34.25 274 ASN A CA 1
ATOM 2135 C C . ASN A 1 274 ? 5.376 -37.789 32.574 1.00 34.25 274 ASN A C 1
ATOM 2137 O O . ASN A 1 274 ? 4.704 -38.810 32.395 1.00 34.25 274 ASN A O 1
ATOM 2141 N N . SER A 1 275 ? 5.560 -37.255 33.776 1.00 38.50 275 SER A N 1
ATOM 2142 C CA . SER A 1 275 ? 5.133 -37.791 35.074 1.00 38.50 275 SER A CA 1
ATOM 2143 C C . SER A 1 275 ? 3.611 -37.929 35.251 1.00 38.50 275 SER A C 1
ATOM 2145 O O . SER A 1 275 ? 3.166 -38.338 36.319 1.00 38.50 275 SER A O 1
ATOM 2147 N N . PHE A 1 276 ? 2.811 -37.668 34.213 1.00 39.34 276 PHE A N 1
ATOM 2148 C CA . PHE A 1 276 ? 1.350 -37.785 34.235 1.00 39.34 276 PHE A CA 1
ATOM 2149 C C . PHE A 1 276 ? 0.761 -38.881 33.330 1.00 39.34 276 PHE A C 1
ATOM 2151 O O . PHE A 1 276 ? -0.407 -39.216 33.493 1.00 39.34 276 PHE A O 1
ATOM 2158 N N . VAL A 1 277 ? 1.536 -39.518 32.439 1.00 42.19 277 VAL A N 1
ATOM 2159 C CA . VAL A 1 277 ? 1.008 -40.601 31.568 1.00 42.19 277 VAL A CA 1
ATOM 2160 C C . VAL A 1 277 ? 1.306 -42.006 32.119 1.00 42.19 277 VAL A C 1
ATOM 2162 O O . VAL A 1 277 ? 0.636 -42.975 31.766 1.00 42.19 277 VAL A O 1
ATOM 2165 N N . ALA A 1 278 ? 2.250 -42.138 33.055 1.00 34.56 278 ALA A N 1
ATOM 2166 C CA . ALA A 1 278 ? 2.661 -43.438 33.595 1.00 34.56 278 ALA A CA 1
ATOM 2167 C C . ALA A 1 278 ? 1.719 -44.027 34.669 1.00 34.56 278 ALA A C 1
ATOM 2169 O O . ALA A 1 278 ? 1.810 -45.223 34.951 1.00 34.56 278 ALA A O 1
ATOM 2170 N N . MET A 1 279 ? 0.815 -43.231 35.256 1.00 38.16 279 MET A N 1
ATOM 2171 C CA . MET A 1 279 ? -0.109 -43.703 36.303 1.00 38.16 279 MET A CA 1
ATOM 2172 C C . MET A 1 279 ? -1.544 -43.978 35.825 1.00 38.16 279 MET A C 1
ATOM 2174 O O . MET A 1 279 ? -2.211 -44.779 36.459 1.00 38.16 279 MET A O 1
ATOM 2178 N N . ASP A 1 280 ? -2.012 -43.430 34.697 1.00 48.12 280 ASP A N 1
ATOM 2179 C CA . ASP A 1 280 ? -3.425 -43.598 34.278 1.00 48.12 280 ASP A CA 1
ATOM 2180 C C . ASP A 1 280 ? -3.653 -44.737 33.258 1.00 48.12 280 ASP A C 1
ATOM 2182 O O . ASP A 1 280 ? -4.722 -45.339 33.192 1.00 48.12 280 ASP A O 1
ATOM 2186 N N . VAL A 1 281 ? -2.643 -45.113 32.464 1.00 42.88 281 VAL A N 1
ATOM 2187 C CA . VAL A 1 281 ? -2.818 -46.155 31.427 1.00 42.88 281 VAL A CA 1
ATOM 2188 C C . VAL A 1 281 ? -2.808 -47.570 32.020 1.00 42.88 281 VAL A C 1
ATOM 2190 O O . VAL A 1 281 ? -3.487 -48.462 31.513 1.00 42.88 281 VAL A O 1
ATOM 2193 N N . ARG A 1 282 ? -2.069 -47.790 33.116 1.00 40.56 282 ARG A N 1
ATOM 2194 C CA . ARG A 1 282 ? -1.970 -49.111 33.760 1.00 40.56 282 ARG A CA 1
ATOM 2195 C C . ARG A 1 282 ? -3.257 -49.502 34.487 1.00 40.56 282 ARG A C 1
ATOM 2197 O O . ARG A 1 282 ? -3.633 -50.671 34.440 1.00 40.56 282 ARG A O 1
ATOM 2204 N N . ASP A 1 283 ? -3.933 -48.527 35.086 1.00 43.72 283 ASP A N 1
ATOM 2205 C CA . ASP A 1 283 ? -5.185 -48.754 35.806 1.00 43.72 283 ASP A CA 1
ATOM 2206 C C . ASP A 1 283 ? -6.365 -48.893 34.832 1.00 43.72 283 ASP A C 1
ATOM 2208 O O . ASP A 1 283 ? -7.167 -49.811 34.971 1.00 43.72 283 ASP A O 1
ATOM 2212 N N . ARG A 1 284 ? -6.396 -48.125 33.732 1.00 41.91 284 ARG A N 1
ATOM 2213 C CA . ARG A 1 284 ? -7.459 -48.246 32.713 1.00 41.91 284 ARG A CA 1
ATOM 2214 C C . ARG A 1 284 ? -7.396 -49.525 31.871 1.00 41.91 284 ARG A C 1
ATOM 2216 O O . ARG A 1 284 ? -8.431 -49.964 31.373 1.00 41.91 284 ARG A O 1
ATOM 2223 N N . ILE A 1 285 ? -6.221 -50.141 31.712 1.00 42.59 285 ILE A N 1
ATOM 2224 C CA . ILE A 1 285 ? -6.090 -51.469 31.079 1.00 42.59 285 ILE A CA 1
ATOM 2225 C C . ILE A 1 285 ? -6.523 -52.579 32.049 1.00 42.59 285 ILE A C 1
ATOM 2227 O O . ILE A 1 285 ? -7.164 -53.535 31.632 1.00 42.59 285 ILE A O 1
ATOM 2231 N N . ARG A 1 286 ? -6.251 -52.431 33.352 1.00 39.75 286 ARG A N 1
ATOM 2232 C CA . ARG A 1 286 ? -6.723 -53.380 34.372 1.00 39.75 286 ARG A CA 1
ATOM 2233 C C . ARG A 1 286 ? -8.247 -53.317 34.558 1.00 39.75 286 ARG A C 1
ATOM 2235 O O . ARG A 1 286 ? -8.865 -54.360 34.739 1.00 39.75 286 ARG A O 1
ATOM 2242 N N . ASP A 1 287 ? -8.840 -52.132 34.434 1.00 42.44 287 ASP A N 1
ATOM 2243 C CA . ASP A 1 287 ? -10.294 -51.928 34.515 1.00 42.44 287 ASP A CA 1
ATOM 2244 C C . ASP A 1 287 ? -11.048 -52.296 33.224 1.00 42.44 287 ASP A C 1
ATOM 2246 O O . ASP A 1 287 ? -12.272 -52.358 33.230 1.00 42.44 287 ASP A O 1
ATOM 2250 N N . SER A 1 288 ? -10.348 -52.552 32.112 1.00 40.38 288 SER A N 1
ATOM 2251 C CA . SER A 1 288 ? -10.960 -53.026 30.857 1.00 40.38 288 SER A CA 1
ATOM 2252 C C . SER A 1 288 ? -10.845 -54.541 30.641 1.00 40.38 288 SER A C 1
ATOM 2254 O O . SER A 1 288 ? -11.314 -55.046 29.622 1.00 40.38 288 SER A O 1
ATOM 2256 N N . GLU A 1 289 ? -10.289 -55.272 31.613 1.00 41.59 289 GLU A N 1
ATOM 2257 C CA . GLU A 1 289 ? -10.299 -56.744 31.675 1.00 41.59 289 GLU A CA 1
ATOM 2258 C C . GLU A 1 289 ? -11.303 -57.302 32.714 1.00 41.59 289 GLU A C 1
ATOM 2260 O O . GLU A 1 289 ? -11.217 -58.474 33.093 1.00 41.59 289 GLU A O 1
ATOM 2265 N N . GLN A 1 290 ? -12.287 -56.495 33.140 1.00 36.59 290 GLN A N 1
ATOM 2266 C CA . GLN A 1 290 ? -13.514 -56.948 33.817 1.00 36.59 290 GLN A CA 1
ATOM 2267 C C . GLN A 1 290 ? -14.770 -56.550 33.042 1.00 36.59 290 GLN A C 1
ATOM 2269 O O . GLN A 1 290 ? -14.860 -55.381 32.608 1.00 36.59 290 GLN A O 1
#

pLDDT: mean 83.0, std 16.81, range [31.78, 97.88]

Foldseek 3Di:
DQALVNLCVVCVVVLVVLVVLLVVLVVLVVLLVVLVVVLVVLVVVLVVLVVVLVVLVVQLVVLVVVLVCLVPPPVVVVVCVVVVNNVVSVVVNVVSVVSNVVSVVSNVVSVVVSVVSVVVSVVSVVVSVVSVVSVVSNVVSVVVNVVSCCVSPPDDNVVDPCPNVVVVVVVVVVVVVVVVVLVVVLVVLLVVLVVVLVVLQVLLVVLVVQLVVLVVDDDPVSVVSNVVSLVSSQVSQVSSQVSQVVSCVSPVVRDHQPRFGRDDPDDDDRDRPDPPPVPPPVVVVVVVVD

Organism: NCBI:txid215461

Radius of gyration: 40.46 Å; chains: 1; bounding box: 72×87×99 Å

Secondary structure (DSSP, 8-state):
---HHHHHHHHHHHHHHHHHHHHHHTTHHHHHHHHHHHHHHHHHHHHHHHHHHHHHHHHHHHHHHHHHHHHS-HHHHHHHHHTT-HHHHHHHHHHHHHHHHHHHHHHHHHHHHHHHHHHHHHHHHHHHHHHHHHHHHHHHHHHHHHHHHHHHHSS--TTSTTTHHHHHHHHHHHHHHHHHHHHHHHHHHHHHHHHHHHHHHHHHHHHHHHHHHTTSS-SHHHHHHHHHHHHHHHHHHHHHHHHHHHHHHH-TTSPP--------TT--------TTTTTHHHHHHHTT--

Sequence (290 aa):
MSTIHDRILATAADNTRLHKTLSETEYGPPALQQNSLYINKLKKDIPEENKKLLMASRKVNIGLQKHKKYKDSHVRRLACNIGGKKEKFEAEASKGEREWHDAVQDKENIKESIEQLERDLADATKQNSDFSVIASTHNAAQQELDDLYASLFNGPTPEIPGEDDKENAVHEASEIVSAMQAHLDTETQARALLLDAKKALNVATFHIKEALDSAYWRGMLAGMARANSLSNAEESAAQVQMLMNRAWEQQPAVQSLGDLHVAETGTVDVVFNNSFVAMDVRDRIRDSEQ